Protein AF-A0A2V9UL87-F1 (afdb_monomer_lite)

pLDDT: mean 71.89, std 17.04, range [32.5, 95.94]

Structure (mmCIF, N/CA/C/O backbone):
data_AF-A0A2V9UL87-F1
#
_entry.id   AF-A0A2V9UL87-F1
#
loop_
_atom_site.group_PDB
_atom_site.id
_atom_site.type_symbol
_atom_site.label_atom_id
_atom_site.label_alt_id
_atom_site.label_comp_id
_atom_site.label_asym_id
_atom_site.label_entity_id
_atom_site.label_seq_id
_atom_site.pdbx_PDB_ins_code
_atom_site.Cartn_x
_atom_site.Cartn_y
_atom_site.Cartn_z
_atom_site.occupancy
_atom_site.B_iso_or_equiv
_atom_site.auth_seq_id
_atom_site.auth_comp_id
_atom_site.auth_asym_id
_atom_site.auth_atom_id
_atom_site.pdbx_PDB_model_num
ATOM 1 N N . MET A 1 1 ? 95.156 -33.388 -54.863 1.00 36.06 1 MET A N 1
ATOM 2 C CA . MET A 1 1 ? 93.889 -33.911 -54.312 1.00 36.06 1 MET A CA 1
ATOM 3 C C . MET A 1 1 ? 92.874 -32.777 -54.399 1.00 36.06 1 MET A C 1
ATOM 5 O O . MET A 1 1 ? 92.903 -31.880 -53.572 1.00 36.06 1 MET A O 1
ATOM 9 N N . VAL A 1 2 ? 92.102 -32.727 -55.489 1.00 42.91 2 VAL A N 1
ATOM 10 C CA . VAL A 1 2 ? 91.079 -31.694 -55.727 1.00 42.91 2 VAL A CA 1
ATOM 11 C C . VAL A 1 2 ? 89.821 -32.141 -54.988 1.00 42.91 2 VAL A C 1
ATOM 13 O O . VAL A 1 2 ? 89.156 -33.080 -55.421 1.00 42.91 2 VAL A O 1
ATOM 16 N N . LEU A 1 3 ? 89.540 -31.543 -53.831 1.00 36.38 3 LEU A N 1
ATOM 17 C CA . LEU A 1 3 ? 88.320 -31.815 -53.074 1.00 36.38 3 LEU A CA 1
ATOM 18 C C . LEU A 1 3 ? 87.273 -30.740 -53.385 1.00 36.38 3 LEU A C 1
ATOM 20 O O . LEU A 1 3 ? 87.348 -29.628 -52.880 1.00 36.38 3 LEU A O 1
ATOM 24 N N . ARG A 1 4 ? 86.339 -31.141 -54.259 1.00 43.28 4 ARG A N 1
ATOM 25 C CA . ARG A 1 4 ? 84.918 -30.764 -54.379 1.00 43.28 4 ARG A CA 1
ATOM 26 C C . ARG A 1 4 ? 84.475 -29.444 -53.725 1.00 43.28 4 ARG A C 1
ATOM 28 O O . ARG A 1 4 ? 84.283 -29.383 -52.512 1.00 43.28 4 ARG A O 1
ATOM 35 N N . GLU A 1 5 ? 84.127 -28.480 -54.578 1.00 49.81 5 GLU A N 1
ATOM 36 C CA . GLU A 1 5 ? 83.182 -27.395 -54.297 1.00 49.81 5 GLU A CA 1
ATOM 37 C C . GLU A 1 5 ? 81.923 -27.939 -53.593 1.00 49.81 5 GLU A C 1
ATOM 39 O O . GLU A 1 5 ? 81.177 -28.758 -54.142 1.00 49.81 5 GLU A O 1
ATOM 44 N N . GLY A 1 6 ? 81.669 -27.480 -52.368 1.00 48.12 6 GLY A N 1
ATOM 45 C CA . GLY A 1 6 ? 80.377 -27.652 -51.720 1.00 48.12 6 GLY A CA 1
ATOM 46 C C . GLY A 1 6 ? 79.328 -26.837 -52.471 1.00 48.12 6 GLY A C 1
ATOM 47 O O . GLY A 1 6 ? 79.337 -25.609 -52.408 1.00 48.12 6 GLY A O 1
ATOM 48 N N . SER A 1 7 ? 78.433 -27.527 -53.179 1.00 54.53 7 SER A N 1
ATOM 49 C CA . SER A 1 7 ? 77.232 -26.950 -53.782 1.00 54.53 7 SER A CA 1
ATOM 50 C C . SER A 1 7 ? 76.413 -26.247 -52.690 1.00 54.53 7 SER A C 1
ATOM 52 O O . SER A 1 7 ? 75.808 -26.893 -51.833 1.00 54.53 7 SER A O 1
ATOM 54 N N . ARG A 1 8 ? 76.448 -24.909 -52.655 1.00 59.09 8 ARG A N 1
ATOM 55 C CA . ARG A 1 8 ? 75.522 -24.130 -51.827 1.00 59.09 8 ARG A CA 1
ATOM 56 C C . ARG A 1 8 ? 74.192 -24.106 -52.559 1.00 59.09 8 ARG A C 1
ATOM 58 O O . ARG A 1 8 ? 74.025 -23.352 -53.510 1.00 59.09 8 ARG A O 1
ATOM 65 N N . ASN A 1 9 ? 73.259 -24.924 -52.096 1.00 61.25 9 ASN A N 1
ATOM 66 C CA . ASN A 1 9 ? 71.875 -24.892 -52.542 1.00 61.25 9 ASN A CA 1
ATOM 67 C C . ASN A 1 9 ? 71.287 -23.497 -52.269 1.00 61.25 9 ASN A C 1
ATOM 69 O O . ASN A 1 9 ? 70.959 -23.170 -51.128 1.00 61.25 9 ASN A O 1
ATOM 73 N N . MET A 1 10 ? 71.175 -22.670 -53.308 1.00 70.12 10 MET A N 1
ATOM 74 C CA . MET A 1 10 ? 70.463 -21.396 -53.248 1.00 70.12 10 MET A CA 1
ATOM 75 C C . MET A 1 10 ? 68.993 -21.625 -53.606 1.00 70.12 10 MET A C 1
ATOM 77 O O . MET A 1 10 ? 68.670 -22.449 -54.460 1.00 70.12 10 MET A O 1
ATOM 81 N N . PHE A 1 11 ? 68.087 -20.919 -52.931 1.00 76.19 11 PHE A N 1
ATOM 82 C CA . PHE A 1 11 ? 66.642 -21.058 -53.127 1.00 76.19 11 PHE A CA 1
ATOM 83 C C . PHE A 1 11 ? 66.043 -19.748 -53.634 1.00 76.19 11 PHE A C 1
ATOM 85 O O . PHE A 1 11 ? 66.435 -18.662 -53.205 1.00 76.19 11 PHE A O 1
ATOM 92 N N . CYS A 1 12 ? 65.072 -19.848 -54.541 1.00 76.81 12 CYS A N 1
ATOM 93 C CA . CYS A 1 12 ? 64.356 -18.698 -55.078 1.00 76.81 12 CYS A CA 1
ATOM 94 C C . CYS A 1 12 ? 63.506 -18.030 -53.987 1.00 76.81 12 CYS A C 1
ATOM 96 O O . CYS A 1 12 ? 62.574 -18.648 -53.478 1.00 76.81 12 CYS A O 1
ATOM 98 N N . GLY A 1 13 ? 63.738 -16.749 -53.686 1.00 76.31 13 GLY A N 1
ATOM 99 C CA . GLY A 1 13 ? 62.924 -16.001 -52.713 1.00 76.31 13 GLY A CA 1
ATOM 100 C C . GLY A 1 13 ? 61.464 -15.775 -53.136 1.00 76.31 13 GLY A C 1
ATOM 101 O O . GLY A 1 13 ? 60.637 -15.425 -52.300 1.00 76.31 13 GLY A O 1
ATOM 102 N N . GLY A 1 14 ? 61.140 -15.982 -54.418 1.00 76.00 14 GLY A N 1
ATOM 103 C CA . GLY A 1 14 ? 59.783 -15.833 -54.947 1.00 76.00 14 GLY A CA 1
ATOM 104 C C . GLY A 1 14 ? 58.915 -17.088 -54.815 1.00 76.00 14 GLY A C 1
ATOM 105 O O . GLY A 1 14 ? 57.760 -16.983 -54.417 1.00 76.00 14 GLY A O 1
ATOM 106 N N . CYS A 1 15 ? 59.447 -18.272 -55.152 1.00 81.25 15 CYS A N 1
ATOM 107 C CA . CYS A 1 15 ? 58.676 -19.529 -55.179 1.00 81.25 15 CYS A CA 1
ATOM 108 C C . CYS A 1 15 ? 59.261 -20.668 -54.326 1.00 81.25 15 CYS A C 1
ATOM 110 O O . CYS A 1 15 ? 58.629 -21.711 -54.193 1.00 81.25 15 CYS A O 1
ATOM 112 N N . GLY A 1 16 ? 60.455 -20.491 -53.754 1.00 78.12 16 GLY A N 1
ATOM 113 C CA . GLY A 1 16 ? 61.102 -21.466 -52.872 1.00 78.12 16 GLY A CA 1
ATOM 114 C C . GLY A 1 16 ? 61.837 -22.614 -53.570 1.00 78.12 16 GLY A C 1
ATOM 115 O O . GLY A 1 16 ? 62.437 -23.433 -52.879 1.00 78.12 16 GLY A O 1
ATOM 116 N N . ASN A 1 17 ? 61.833 -22.691 -54.907 1.00 84.75 17 ASN A N 1
ATOM 117 C CA . ASN A 1 17 ? 62.521 -23.775 -55.612 1.00 84.75 17 ASN A CA 1
ATOM 118 C C . ASN A 1 17 ? 64.054 -23.621 -55.577 1.00 84.75 17 ASN A C 1
ATOM 120 O O . ASN A 1 17 ? 64.568 -22.503 -55.475 1.00 84.75 17 ASN A O 1
ATOM 124 N N . ASN A 1 18 ? 64.785 -24.735 -55.666 1.00 83.19 18 ASN A N 1
ATOM 125 C CA . ASN A 1 18 ? 66.249 -24.725 -55.698 1.00 83.19 18 ASN A CA 1
ATOM 126 C C . ASN A 1 18 ? 66.764 -24.221 -57.057 1.00 83.19 18 ASN A C 1
ATOM 128 O O . ASN A 1 18 ? 66.239 -24.622 -58.094 1.00 83.19 18 ASN A O 1
ATOM 132 N N . ILE A 1 19 ? 67.760 -23.332 -57.042 1.00 78.88 19 ILE A N 1
ATOM 133 C CA . ILE A 1 19 ? 68.357 -22.745 -58.247 1.00 78.88 19 ILE A CA 1
ATOM 134 C C . ILE A 1 19 ? 69.819 -23.192 -58.345 1.00 78.88 19 ILE A C 1
ATOM 136 O O . ILE A 1 19 ? 70.550 -23.162 -57.350 1.00 78.88 19 ILE A O 1
ATOM 140 N N . ALA A 1 20 ? 70.242 -23.580 -59.551 1.00 73.06 20 ALA A N 1
ATOM 141 C CA . ALA A 1 20 ? 71.638 -23.870 -59.850 1.00 73.06 20 ALA A CA 1
ATOM 142 C C . ALA A 1 20 ? 72.489 -22.585 -59.834 1.00 73.06 20 ALA A C 1
ATOM 144 O O . ALA A 1 20 ? 72.021 -21.499 -60.169 1.00 73.06 20 ALA A O 1
ATOM 145 N N . THR A 1 21 ? 73.756 -22.706 -59.441 1.00 62.66 21 THR A N 1
ATOM 146 C CA . THR A 1 21 ? 74.627 -21.582 -59.052 1.00 62.66 21 THR A CA 1
ATOM 147 C C . THR A 1 21 ? 74.920 -20.550 -60.156 1.00 62.66 21 THR A C 1
ATOM 149 O O . THR A 1 21 ? 75.374 -19.460 -59.824 1.00 62.66 21 THR A O 1
ATOM 152 N N . ASP A 1 22 ? 74.608 -20.846 -61.424 1.00 67.69 22 ASP A N 1
ATOM 153 C CA . ASP A 1 22 ? 74.908 -19.992 -62.589 1.00 67.69 22 ASP A CA 1
ATOM 154 C C . ASP A 1 22 ? 73.659 -19.521 -63.366 1.00 67.69 22 ASP A C 1
ATOM 156 O O . ASP A 1 22 ? 73.767 -18.917 -64.438 1.00 67.69 22 ASP A O 1
ATOM 160 N N . GLU A 1 23 ? 72.452 -19.764 -62.846 1.00 67.00 23 GLU A N 1
ATOM 161 C CA . GLU A 1 23 ? 71.210 -19.340 -63.500 1.00 67.00 23 GLU A CA 1
ATOM 162 C C . GLU A 1 23 ? 70.797 -17.937 -63.042 1.00 67.00 23 GLU A C 1
ATOM 164 O O . GLU A 1 23 ? 70.518 -17.699 -61.869 1.00 67.00 23 GLU A O 1
ATOM 169 N N . ARG A 1 24 ? 70.722 -16.983 -63.982 1.00 72.88 24 ARG A N 1
ATOM 170 C CA . ARG A 1 24 ? 70.282 -15.605 -63.685 1.00 72.88 24 ARG A CA 1
ATOM 171 C C . ARG A 1 24 ? 68.773 -15.473 -63.466 1.00 72.88 24 ARG A C 1
ATOM 173 O O . ARG A 1 24 ? 68.339 -14.463 -62.918 1.00 72.88 24 ARG A O 1
ATOM 180 N N . PHE A 1 25 ? 67.989 -16.472 -63.874 1.00 79.06 25 PHE A N 1
ATOM 181 C CA . PHE A 1 25 ? 66.529 -16.479 -63.780 1.00 79.06 25 PHE A CA 1
ATOM 182 C C . PHE A 1 25 ? 66.029 -17.844 -63.300 1.00 79.06 25 PHE A C 1
ATOM 184 O O . PHE A 1 25 ? 66.536 -18.873 -63.737 1.00 79.06 25 PHE A O 1
ATOM 191 N N . CYS A 1 26 ? 65.018 -17.868 -62.430 1.00 82.44 26 CYS A N 1
ATOM 192 C CA . CYS A 1 26 ? 64.440 -19.122 -61.942 1.00 82.44 26 CYS A CA 1
ATOM 193 C C . CYS A 1 26 ? 63.588 -19.804 -63.027 1.00 82.44 26 CYS A C 1
ATOM 195 O O . CYS A 1 26 ? 62.603 -19.231 -63.490 1.00 82.44 26 CYS A O 1
ATOM 197 N N . SER A 1 27 ? 63.900 -21.053 -63.371 1.00 80.94 27 SER A N 1
ATOM 198 C CA . SER A 1 27 ? 63.211 -21.829 -64.417 1.00 80.94 27 SER A CA 1
ATOM 199 C C . SER A 1 27 ? 61.735 -22.152 -64.134 1.00 80.94 27 SER A C 1
ATOM 201 O O . SER A 1 27 ? 60.987 -22.434 -65.065 1.00 80.94 27 SER A O 1
ATOM 203 N N . VAL A 1 28 ? 61.290 -22.082 -62.873 1.00 81.75 28 VAL A N 1
ATOM 204 C CA . VAL A 1 28 ? 59.899 -22.391 -62.484 1.00 81.75 28 VAL A CA 1
ATOM 205 C C . VAL A 1 28 ? 59.002 -21.152 -62.456 1.00 81.75 28 VAL A C 1
ATOM 207 O O . VAL A 1 28 ? 57.835 -21.241 -62.825 1.00 81.75 28 VAL A O 1
ATOM 210 N N . CYS A 1 29 ? 59.515 -19.995 -62.023 1.00 81.38 29 CYS A N 1
ATOM 211 C CA . CYS A 1 29 ? 58.701 -18.783 -61.843 1.00 81.38 29 CYS A CA 1
ATOM 212 C C . CYS A 1 29 ? 59.178 -17.548 -62.629 1.00 81.38 29 CYS A C 1
ATOM 214 O O . CYS A 1 29 ? 58.473 -16.541 -62.641 1.00 81.38 29 CYS A O 1
ATOM 216 N N . GLY A 1 30 ? 60.353 -17.597 -63.266 1.00 76.31 30 GLY A N 1
ATOM 217 C CA . GLY A 1 30 ? 60.869 -16.556 -64.166 1.00 76.31 30 GLY A CA 1
ATOM 218 C C . GLY A 1 30 ? 61.506 -15.320 -63.510 1.00 76.31 30 GLY A C 1
ATOM 219 O O . GLY A 1 30 ? 61.798 -14.359 -64.212 1.00 76.31 30 GLY A O 1
ATOM 220 N N . GLN A 1 31 ? 61.718 -15.300 -62.190 1.00 80.56 31 GLN A N 1
ATOM 221 C CA . GLN A 1 31 ? 62.296 -14.148 -61.468 1.00 80.56 31 GLN A CA 1
ATOM 222 C C . GLN A 1 31 ? 63.831 -14.079 -61.583 1.00 80.56 31 GLN A C 1
ATOM 224 O O . GLN A 1 31 ? 64.488 -15.121 -61.524 1.00 80.56 31 GLN A O 1
ATOM 229 N N . GLU A 1 32 ? 64.394 -12.866 -61.692 1.00 74.19 32 GLU A N 1
ATOM 230 C CA . GLU A 1 32 ? 65.846 -12.636 -61.746 1.00 74.19 32 GLU A CA 1
ATOM 231 C C . GLU A 1 32 ? 66.498 -12.681 -60.355 1.00 74.19 32 GLU A C 1
ATOM 233 O O . GLU A 1 32 ? 66.023 -12.068 -59.398 1.00 74.19 32 GLU A O 1
ATOM 238 N N . VAL A 1 33 ? 67.603 -13.413 -60.228 1.00 66.81 33 VAL A N 1
ATOM 239 C CA . VAL A 1 33 ? 68.375 -13.538 -58.981 1.00 66.81 33 VAL A CA 1
ATOM 240 C C . VAL A 1 33 ? 69.582 -12.601 -59.049 1.00 66.81 33 VAL A C 1
ATOM 242 O O . VAL A 1 33 ? 70.674 -12.984 -59.457 1.00 66.81 33 VAL A O 1
ATOM 245 N N . SER A 1 34 ? 69.371 -11.328 -58.695 1.00 61.91 34 SER A N 1
ATOM 246 C CA . SER A 1 34 ? 70.411 -10.289 -58.746 1.00 61.91 34 SER A CA 1
ATOM 247 C C . SER A 1 34 ? 71.262 -10.245 -57.472 1.00 61.91 34 SER A C 1
ATOM 249 O O . SER A 1 34 ? 70.792 -9.846 -56.407 1.00 61.91 34 SER A O 1
ATOM 251 N N . ALA A 1 35 ? 72.547 -10.585 -57.601 1.00 51.06 35 ALA A N 1
ATOM 252 C CA . ALA A 1 35 ? 73.596 -10.183 -56.668 1.00 51.06 35 ALA A CA 1
ATOM 253 C C . ALA A 1 35 ? 74.308 -8.941 -57.236 1.00 51.06 35 ALA A C 1
ATOM 255 O O . ALA A 1 35 ? 75.099 -9.050 -58.171 1.00 51.06 35 ALA A O 1
ATOM 256 N N . THR A 1 36 ? 74.017 -7.754 -56.698 1.00 38.34 36 THR A N 1
ATOM 257 C CA . THR A 1 36 ? 74.638 -6.495 -57.150 1.00 38.34 36 THR A CA 1
ATOM 258 C C . THR A 1 36 ? 75.843 -6.136 -56.268 1.00 38.34 36 THR A C 1
ATOM 260 O O . THR A 1 36 ? 75.668 -6.005 -55.054 1.00 38.34 36 THR A O 1
ATOM 263 N N . PRO A 1 37 ? 77.058 -5.944 -56.824 1.00 45.22 37 PRO A N 1
ATOM 264 C CA . PRO A 1 37 ? 78.229 -5.508 -56.066 1.00 45.22 37 PRO A CA 1
ATOM 265 C C . PRO A 1 37 ? 78.260 -3.979 -55.893 1.00 45.22 37 PRO A C 1
ATOM 267 O O . PRO A 1 37 ? 77.983 -3.223 -56.823 1.00 45.22 37 PRO A O 1
ATOM 270 N N . ALA A 1 38 ? 78.626 -3.519 -54.694 1.00 37.47 38 ALA A N 1
ATOM 271 C CA . ALA A 1 38 ? 78.825 -2.107 -54.372 1.00 37.47 38 ALA A CA 1
ATOM 272 C C . ALA A 1 38 ? 80.181 -1.593 -54.893 1.00 37.47 38 ALA A C 1
ATOM 274 O O . ALA A 1 38 ? 81.192 -2.281 -54.780 1.00 37.47 38 ALA A O 1
ATOM 275 N N . SER A 1 39 ? 80.217 -0.365 -55.417 1.00 33.62 39 SER A N 1
ATOM 276 C CA . SER A 1 39 ? 81.449 0.375 -55.743 1.00 33.62 39 SER A CA 1
ATOM 277 C C . SER A 1 39 ? 81.404 1.784 -55.121 1.00 33.62 39 SER A C 1
ATOM 279 O O . SER A 1 39 ? 80.317 2.364 -55.081 1.00 33.62 39 SER A O 1
ATOM 281 N N . PRO A 1 40 ? 82.533 2.346 -54.631 1.00 55.81 40 PRO A N 1
ATOM 282 C CA . PRO A 1 40 ? 82.563 3.621 -53.908 1.00 55.81 40 PRO A CA 1
ATOM 283 C C . PRO A 1 40 ? 83.106 4.786 -54.760 1.00 55.81 40 PRO A C 1
ATOM 285 O O . PRO A 1 40 ? 83.993 4.595 -55.593 1.00 55.81 40 PRO A O 1
ATOM 288 N N . THR A 1 41 ? 82.656 6.022 -54.514 1.00 40.38 41 THR A N 1
ATOM 289 C CA . THR A 1 41 ? 83.373 7.253 -54.931 1.00 40.38 41 THR A CA 1
ATOM 290 C C . THR A 1 41 ? 83.002 8.440 -54.007 1.00 40.38 41 THR A C 1
ATOM 292 O O . THR A 1 41 ? 81.882 8.444 -53.492 1.00 40.38 41 THR A O 1
ATOM 295 N N . PRO A 1 42 ? 83.920 9.398 -53.719 1.00 54.44 42 PRO A N 1
ATOM 296 C CA . PRO A 1 42 ? 83.898 10.233 -52.513 1.00 54.44 42 PRO A CA 1
ATOM 297 C C . PRO A 1 42 ? 83.437 11.700 -52.710 1.00 54.44 42 PRO A C 1
ATOM 299 O O . PRO A 1 42 ? 83.156 12.155 -53.812 1.00 54.44 42 PRO A O 1
ATOM 302 N N . SER A 1 43 ? 83.363 12.395 -51.567 1.00 48.69 43 SER A N 1
ATOM 303 C CA . SER A 1 43 ? 82.812 13.721 -51.215 1.00 48.69 43 SER A CA 1
ATOM 304 C C . SER A 1 43 ? 83.222 14.952 -52.044 1.00 48.69 43 SER A C 1
ATOM 306 O O . SER A 1 43 ? 84.345 14.994 -52.531 1.00 48.69 43 SER A O 1
ATOM 308 N N . LEU A 1 44 ? 82.430 16.041 -51.990 1.00 43.28 44 LEU A N 1
ATOM 309 C CA . LEU A 1 44 ? 82.606 17.214 -51.086 1.00 43.28 44 LEU A CA 1
ATOM 310 C C . LEU A 1 44 ? 81.867 18.454 -51.658 1.00 43.28 44 LEU A C 1
ATOM 312 O O . LEU A 1 44 ? 82.093 18.806 -52.811 1.00 43.28 44 LEU A O 1
ATOM 316 N N . GLY A 1 45 ? 81.041 19.160 -50.867 1.00 39.06 45 GLY A N 1
ATOM 317 C CA . GLY A 1 45 ? 80.562 20.503 -51.249 1.00 39.06 45 GLY A CA 1
ATOM 318 C C . GLY A 1 45 ? 79.256 20.992 -50.601 1.00 39.06 45 GLY A C 1
ATOM 319 O O . GLY A 1 45 ? 78.182 20.658 -51.079 1.00 39.06 45 GLY A O 1
ATOM 320 N N . SER A 1 46 ? 79.406 21.847 -49.580 1.00 42.75 46 SER A N 1
ATOM 321 C CA . SER A 1 46 ? 78.536 22.974 -49.156 1.00 42.75 46 SER A CA 1
ATOM 322 C C . SER A 1 46 ? 77.067 22.741 -48.726 1.00 42.75 46 SER A C 1
ATOM 324 O O . SER A 1 46 ? 76.309 22.052 -49.404 1.00 42.75 46 SER A O 1
ATOM 326 N N . PRO A 1 47 ? 76.594 23.405 -47.644 1.00 48.31 47 PRO A N 1
ATOM 327 C CA . PRO A 1 47 ? 75.238 23.245 -47.134 1.00 48.31 47 PRO A CA 1
ATOM 328 C C . PRO A 1 47 ? 74.259 24.069 -47.977 1.00 48.31 47 PRO A C 1
ATOM 330 O O . PRO A 1 47 ? 74.156 25.283 -47.828 1.00 48.31 47 PRO A O 1
ATOM 333 N N . SER A 1 48 ? 73.511 23.413 -48.860 1.00 49.91 48 SER A N 1
ATOM 334 C CA . SER A 1 48 ? 72.236 23.977 -49.311 1.00 49.91 48 SER A CA 1
ATOM 335 C C . SER A 1 48 ? 71.184 23.689 -48.238 1.00 49.91 48 SER A C 1
ATOM 337 O O . SER A 1 48 ? 71.203 22.591 -47.675 1.00 49.91 48 SER A O 1
ATOM 339 N N . PRO A 1 49 ? 70.276 24.628 -47.920 1.00 47.22 49 PRO A N 1
ATOM 340 C CA . PRO A 1 49 ? 69.191 24.355 -46.993 1.00 47.22 49 PRO A CA 1
ATOM 341 C C . PRO A 1 49 ? 68.350 23.240 -47.608 1.00 47.22 49 PRO A C 1
ATOM 343 O O . PRO A 1 49 ? 67.653 23.445 -48.601 1.00 47.22 49 PRO A O 1
ATOM 346 N N . VAL A 1 50 ? 68.458 22.031 -47.055 1.00 45.97 50 VAL A N 1
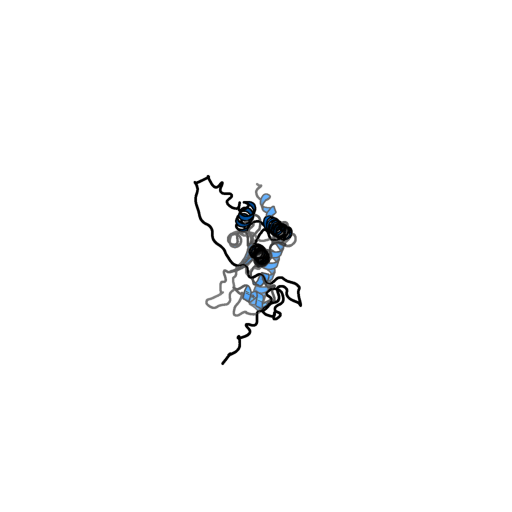ATOM 347 C CA . VAL A 1 50 ? 67.524 20.959 -47.375 1.00 45.97 50 VAL A CA 1
ATOM 348 C C . VAL A 1 50 ? 66.180 21.474 -46.900 1.00 45.97 50 VAL A C 1
ATOM 350 O O . VAL A 1 50 ? 65.922 21.558 -45.701 1.00 45.97 50 VAL A O 1
ATOM 353 N N . ILE A 1 51 ? 65.354 21.886 -47.858 1.00 48.84 51 ILE A N 1
ATOM 354 C CA . ILE A 1 51 ? 63.928 22.089 -47.661 1.00 48.84 51 ILE A CA 1
ATOM 355 C C . ILE A 1 51 ? 63.435 20.755 -47.117 1.00 48.84 51 ILE A C 1
ATOM 357 O O . ILE A 1 51 ? 63.327 19.768 -47.846 1.00 48.84 51 ILE A O 1
ATOM 361 N N . GLY A 1 52 ? 63.265 20.702 -45.798 1.00 49.16 52 GLY A N 1
ATOM 362 C CA . GLY A 1 52 ? 62.773 19.537 -45.102 1.00 49.16 52 GLY A CA 1
ATOM 363 C C . GLY A 1 52 ? 61.352 19.295 -45.563 1.00 49.16 52 GLY A C 1
ATOM 364 O O . GLY A 1 52 ? 60.416 19.847 -44.995 1.00 49.16 52 GLY A O 1
ATOM 365 N N . ILE A 1 53 ? 61.179 18.446 -46.573 1.00 48.50 53 ILE A N 1
ATOM 366 C CA . ILE A 1 53 ? 59.914 17.756 -46.777 1.00 48.50 53 ILE A CA 1
ATOM 367 C C . ILE A 1 53 ? 59.897 16.660 -45.713 1.00 48.50 53 ILE A C 1
ATOM 369 O O . ILE A 1 53 ? 60.157 15.487 -45.982 1.00 48.50 53 ILE A O 1
ATOM 373 N N . PHE A 1 54 ? 59.668 17.068 -44.461 1.00 49.62 54 PHE A N 1
ATOM 374 C CA . PHE A 1 54 ? 59.182 16.141 -43.456 1.00 49.62 54 PHE A CA 1
ATOM 375 C C . PHE A 1 54 ? 57.954 15.473 -44.080 1.00 49.62 54 PHE A C 1
ATOM 377 O O . PHE A 1 54 ? 57.100 16.192 -44.604 1.00 49.62 54 PHE A O 1
ATOM 384 N N . PRO A 1 55 ? 57.877 14.132 -44.123 1.00 49.78 55 PRO A N 1
ATOM 385 C CA . PRO A 1 55 ? 56.685 13.469 -44.619 1.00 49.78 55 PRO A CA 1
ATOM 386 C C . PRO A 1 55 ? 55.506 14.018 -43.823 1.00 49.78 55 PRO A C 1
ATOM 388 O O . PRO A 1 55 ? 55.426 13.808 -42.614 1.00 49.78 55 PRO A O 1
ATOM 391 N N . GLU A 1 56 ? 54.642 14.784 -44.493 1.00 48.47 56 GLU A N 1
ATOM 392 C CA . GLU A 1 56 ? 53.453 15.345 -43.871 1.00 48.47 56 GLU A CA 1
ATOM 393 C C . GLU A 1 56 ? 52.592 14.173 -43.411 1.00 48.47 56 GLU A C 1
ATOM 395 O O . GLU A 1 56 ? 51.931 13.494 -44.204 1.00 48.47 56 GLU A O 1
ATOM 400 N N . THR A 1 57 ? 52.615 13.906 -42.108 1.00 47.88 57 THR A N 1
ATOM 401 C CA . THR A 1 57 ? 51.605 13.080 -41.473 1.00 47.88 57 THR A CA 1
ATOM 402 C C . THR A 1 57 ? 50.307 13.846 -41.635 1.00 47.88 57 THR A C 1
ATOM 404 O O . THR A 1 57 ? 50.067 14.868 -40.996 1.00 47.88 57 THR A O 1
ATOM 407 N N . SER A 1 58 ? 49.493 13.406 -42.595 1.00 53.41 58 SER A N 1
ATOM 408 C CA . SER A 1 58 ? 48.250 14.086 -42.918 1.00 53.41 58 SER A CA 1
ATOM 409 C C . SER A 1 58 ? 47.448 14.240 -41.630 1.00 53.41 58 SER A C 1
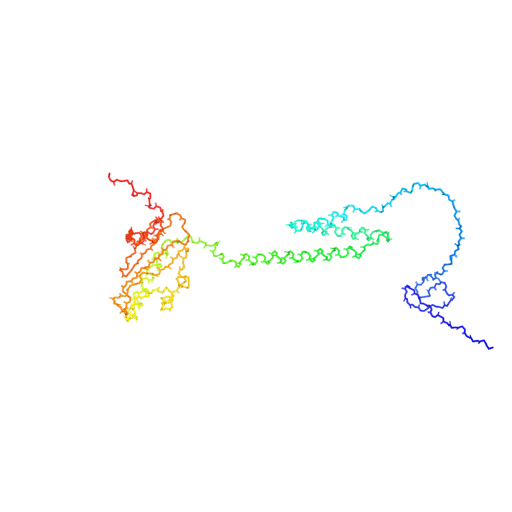ATOM 411 O O . SER A 1 58 ? 47.082 13.241 -41.009 1.00 53.41 58 SER A O 1
ATOM 413 N N . GLY A 1 59 ? 47.154 15.483 -41.236 1.00 57.16 59 GLY A N 1
ATOM 414 C CA . GLY A 1 59 ? 46.414 15.805 -40.007 1.00 57.16 59 GLY A CA 1
ATOM 415 C C . GLY A 1 59 ? 45.058 15.095 -39.892 1.00 57.16 59 GLY A C 1
ATOM 416 O O . GLY A 1 59 ? 44.485 15.010 -38.815 1.00 57.16 59 GLY A O 1
ATOM 417 N N . LYS A 1 60 ? 44.581 14.493 -40.987 1.00 52.84 60 LYS A N 1
ATOM 418 C CA . LYS A 1 60 ? 43.417 13.604 -41.059 1.00 52.84 60 LYS A CA 1
ATOM 419 C C . LYS A 1 60 ? 43.603 12.288 -40.280 1.00 52.84 60 LYS A C 1
ATOM 421 O O . LYS A 1 60 ? 42.645 11.804 -39.687 1.00 52.84 60 LYS A O 1
ATOM 426 N N . ALA A 1 61 ? 44.817 11.731 -40.222 1.00 52.50 61 ALA A N 1
ATOM 427 C CA . ALA A 1 61 ? 45.116 10.518 -39.451 1.00 52.50 61 ALA A CA 1
ATOM 428 C C . ALA A 1 61 ? 45.105 10.790 -37.937 1.00 52.50 61 ALA A C 1
ATOM 430 O O . ALA A 1 61 ? 44.545 10.017 -37.164 1.00 52.50 61 ALA A O 1
ATOM 431 N N . ILE A 1 62 ? 45.648 11.939 -37.524 1.00 61.06 62 ILE A N 1
ATOM 432 C CA . ILE A 1 62 ? 45.611 12.410 -36.132 1.00 61.06 62 ILE A CA 1
ATOM 433 C C . ILE A 1 62 ? 44.185 12.837 -35.749 1.00 61.06 62 ILE A C 1
ATOM 435 O O . ILE A 1 62 ? 43.720 12.506 -34.662 1.00 61.06 62 ILE A O 1
ATOM 439 N N . GLY A 1 63 ? 43.444 13.465 -36.670 1.00 59.56 63 GLY A N 1
ATOM 440 C CA . GLY A 1 63 ? 42.025 13.787 -36.493 1.00 59.56 63 GLY A CA 1
ATOM 441 C C . GLY A 1 63 ? 41.155 12.549 -36.250 1.00 59.56 63 GLY A C 1
ATOM 442 O O . GLY A 1 63 ? 40.295 12.572 -35.372 1.00 59.56 63 GLY A O 1
ATOM 443 N N . SER A 1 64 ? 41.430 11.437 -36.942 1.00 57.00 64 SER A N 1
ATOM 444 C CA . SER A 1 64 ? 40.740 10.160 -36.704 1.00 57.00 64 SER A CA 1
ATOM 445 C C . SER A 1 64 ? 41.112 9.513 -35.364 1.00 57.00 64 SER A C 1
ATOM 447 O O . SER A 1 64 ? 40.290 8.796 -34.798 1.00 57.00 64 SER A O 1
ATOM 449 N N . LEU A 1 65 ? 42.320 9.758 -34.845 1.00 60.22 65 LEU A N 1
ATOM 450 C CA . LEU A 1 65 ? 42.762 9.232 -33.550 1.00 60.22 65 LEU A CA 1
ATOM 451 C C . LEU A 1 65 ? 42.128 10.011 -32.386 1.00 60.22 65 LEU A C 1
ATOM 453 O O . LEU A 1 65 ? 41.601 9.417 -31.448 1.00 60.22 65 LEU A O 1
ATOM 457 N N . ILE A 1 66 ? 42.119 11.345 -32.482 1.00 63.19 66 ILE A N 1
ATOM 458 C CA . ILE A 1 66 ? 41.547 12.245 -31.467 1.00 63.19 66 ILE A CA 1
ATOM 459 C C . ILE A 1 66 ? 40.022 12.097 -31.413 1.00 63.19 66 ILE A C 1
ATOM 461 O O . ILE A 1 66 ? 39.433 12.057 -30.334 1.00 63.19 66 ILE A O 1
ATOM 465 N N . SER A 1 67 ? 39.381 11.928 -32.569 1.00 56.16 67 SER A N 1
ATOM 466 C CA . SER A 1 67 ? 37.945 11.674 -32.641 1.00 56.16 67 SER A CA 1
ATOM 467 C C . SER A 1 67 ? 37.532 10.309 -32.074 1.00 56.16 67 SER A C 1
ATOM 469 O O . SER A 1 67 ? 36.392 10.173 -31.635 1.00 56.16 67 SER A O 1
ATOM 471 N N . GLY A 1 68 ? 38.422 9.311 -32.068 1.00 53.81 68 GLY A N 1
ATOM 472 C CA . GLY A 1 68 ? 38.153 8.001 -31.465 1.00 53.81 68 GLY A CA 1
ATOM 473 C C . GLY A 1 68 ? 38.172 8.015 -29.932 1.00 53.81 68 GLY A C 1
ATOM 474 O O . GLY A 1 68 ? 37.516 7.189 -29.306 1.00 53.81 68 GLY A O 1
ATOM 475 N N . ILE A 1 69 ? 38.877 8.977 -29.326 1.00 63.41 69 ILE A N 1
ATOM 476 C CA . ILE A 1 69 ? 39.006 9.125 -27.866 1.00 63.41 69 ILE A CA 1
ATOM 477 C C . ILE A 1 69 ? 37.771 9.806 -27.233 1.00 63.41 69 ILE A C 1
ATOM 479 O O . ILE A 1 69 ? 37.469 9.561 -26.068 1.00 63.41 69 ILE A O 1
ATOM 483 N N . PHE A 1 70 ? 36.985 10.582 -27.994 1.00 56.19 70 PHE A N 1
ATOM 484 C CA . PHE A 1 70 ? 35.738 11.234 -27.538 1.00 56.19 70 PHE A CA 1
ATOM 485 C C . PHE A 1 70 ? 34.497 10.326 -27.677 1.00 56.19 70 PHE A C 1
ATOM 487 O O . PHE A 1 70 ? 33.469 10.679 -28.256 1.00 56.19 70 PHE A O 1
ATOM 494 N N . PHE A 1 71 ? 34.608 9.118 -27.133 1.00 59.72 71 PHE A N 1
ATOM 495 C CA . PHE A 1 71 ? 33.730 7.962 -27.335 1.00 59.72 71 PHE A CA 1
ATOM 496 C C . PHE A 1 71 ? 32.360 8.038 -26.619 1.00 59.72 71 PHE A C 1
ATOM 498 O O . PHE A 1 71 ? 31.915 7.071 -26.004 1.00 59.72 71 PHE A O 1
ATOM 505 N N . PHE A 1 72 ? 31.681 9.190 -26.668 1.00 55.91 72 PHE A N 1
ATOM 506 C CA . PHE A 1 72 ? 30.421 9.407 -25.939 1.00 55.91 72 PHE A CA 1
ATOM 507 C C . PHE A 1 72 ? 29.186 9.667 -26.820 1.00 55.91 72 PHE A C 1
ATOM 509 O O . PHE A 1 72 ? 28.073 9.699 -26.306 1.00 55.91 72 PHE A O 1
ATOM 516 N N . PHE A 1 73 ? 29.325 9.797 -28.145 1.00 56.00 73 PHE A N 1
ATOM 517 C CA . PHE A 1 73 ? 28.179 10.038 -29.032 1.00 56.00 73 PHE A CA 1
ATOM 518 C C . PHE A 1 73 ? 28.160 9.091 -30.246 1.00 56.00 73 PHE A C 1
ATOM 520 O O . PHE A 1 73 ? 28.997 9.154 -31.146 1.00 56.00 73 PHE A O 1
ATOM 527 N N . VAL A 1 74 ? 27.123 8.248 -30.283 1.00 59.56 74 VAL A N 1
ATOM 528 C CA . VAL A 1 74 ? 26.776 7.256 -31.320 1.00 59.56 74 VAL A CA 1
ATOM 529 C C . VAL A 1 74 ? 26.913 7.727 -32.788 1.00 59.56 74 VAL A C 1
ATOM 531 O O . VAL A 1 74 ? 27.362 6.912 -33.596 1.00 59.56 74 VAL A O 1
ATOM 534 N N . PRO A 1 75 ? 26.635 8.985 -33.202 1.00 55.78 75 PRO A N 1
ATOM 535 C CA . PRO A 1 75 ? 26.802 9.371 -34.612 1.00 55.78 75 PRO A CA 1
ATOM 536 C C . PRO A 1 75 ? 28.256 9.359 -35.121 1.00 55.78 75 PRO A C 1
ATOM 538 O O . PRO A 1 75 ? 28.471 9.267 -36.329 1.00 55.78 75 PRO A O 1
ATOM 541 N N . PHE A 1 76 ? 29.266 9.407 -34.245 1.00 55.34 76 PHE A N 1
ATOM 542 C CA . PHE A 1 76 ? 30.668 9.513 -34.672 1.00 55.34 76 PHE A CA 1
ATOM 543 C C . PHE A 1 76 ? 31.346 8.165 -34.983 1.00 55.34 76 PHE A C 1
ATOM 545 O O . PHE A 1 76 ? 32.304 8.127 -35.756 1.00 55.34 76 PHE A O 1
ATOM 552 N N . SER A 1 77 ? 30.813 7.041 -34.478 1.00 56.06 77 SER A N 1
ATOM 553 C CA . SER A 1 77 ? 31.296 5.693 -34.851 1.00 56.06 77 SER A CA 1
ATOM 554 C C . SER A 1 77 ? 31.095 5.406 -36.339 1.00 56.06 77 SER A C 1
ATOM 556 O O . SER A 1 77 ? 31.951 4.803 -36.983 1.00 56.06 77 SER A O 1
ATOM 558 N N . ILE A 1 78 ? 29.991 5.894 -36.907 1.00 62.62 78 ILE A N 1
ATOM 559 C CA . ILE A 1 78 ? 29.681 5.729 -38.330 1.00 62.62 78 ILE A CA 1
ATOM 560 C C . ILE A 1 78 ? 30.725 6.469 -39.182 1.00 62.62 78 ILE A C 1
ATOM 562 O O . ILE A 1 78 ? 31.239 5.914 -40.151 1.00 62.62 78 ILE A O 1
ATOM 566 N N . VAL A 1 79 ? 31.118 7.681 -38.775 1.00 58.25 79 VAL A N 1
ATOM 567 C CA . VAL A 1 79 ? 32.143 8.481 -39.469 1.00 58.25 79 VAL A CA 1
ATOM 568 C C . VAL A 1 79 ? 33.521 7.816 -39.391 1.00 58.25 79 VAL A C 1
ATOM 570 O O . VAL A 1 79 ? 34.222 7.762 -40.401 1.00 58.25 79 VAL A O 1
ATOM 573 N N . ALA A 1 80 ? 33.890 7.245 -38.240 1.00 57.12 80 ALA A N 1
ATOM 574 C CA . ALA A 1 80 ? 35.158 6.530 -38.065 1.00 57.12 80 ALA A CA 1
ATOM 575 C C . ALA A 1 80 ? 35.260 5.274 -38.953 1.00 57.12 80 ALA A C 1
ATOM 577 O O . ALA A 1 80 ? 36.307 5.025 -39.553 1.00 57.12 80 ALA A O 1
ATOM 578 N N . ILE A 1 81 ? 34.167 4.519 -39.104 1.00 64.62 81 ILE A N 1
ATOM 579 C CA . ILE A 1 81 ? 34.114 3.348 -39.996 1.00 64.62 81 ILE A CA 1
ATOM 580 C C . ILE A 1 81 ? 34.275 3.782 -41.460 1.00 64.62 81 ILE A C 1
ATOM 582 O O . ILE A 1 81 ? 35.070 3.192 -42.198 1.00 64.62 81 ILE A O 1
ATOM 586 N N . ILE A 1 82 ? 33.586 4.851 -41.874 1.00 67.62 82 ILE A N 1
ATOM 587 C CA . ILE A 1 82 ? 33.691 5.401 -43.235 1.00 67.62 82 ILE A CA 1
ATOM 588 C C . ILE A 1 82 ? 35.129 5.859 -43.525 1.00 67.62 82 ILE A C 1
ATOM 590 O O . ILE A 1 82 ? 35.688 5.527 -44.574 1.00 67.62 82 ILE A O 1
ATOM 594 N N . PHE A 1 83 ? 35.766 6.559 -42.582 1.00 62.12 83 PHE A N 1
ATOM 595 C CA . PHE A 1 83 ? 37.152 7.015 -42.726 1.00 62.12 83 PHE A CA 1
ATOM 596 C C . PHE A 1 83 ? 38.155 5.852 -42.756 1.00 62.12 83 PHE A C 1
ATOM 598 O O . PHE A 1 83 ? 39.111 5.868 -43.539 1.00 62.12 83 PHE A O 1
ATOM 605 N N . GLY A 1 84 ? 37.905 4.803 -41.968 1.00 60.78 84 GLY A N 1
ATOM 606 C CA . GLY A 1 84 ? 38.689 3.570 -41.986 1.00 60.78 84 GLY A CA 1
ATOM 607 C C . GLY A 1 84 ? 38.672 2.899 -43.361 1.00 60.78 84 GLY A C 1
ATOM 608 O O . GLY A 1 84 ? 39.732 2.576 -43.906 1.00 60.78 84 GLY A O 1
ATOM 609 N N . HIS A 1 85 ? 37.494 2.772 -43.978 1.00 67.44 85 HIS A N 1
ATOM 610 C CA . HIS A 1 85 ? 37.368 2.199 -45.321 1.00 67.44 85 HIS A CA 1
ATOM 611 C C . HIS A 1 85 ? 38.016 3.071 -46.411 1.00 67.44 85 HIS A C 1
ATOM 613 O O . HIS A 1 85 ? 38.646 2.527 -47.325 1.00 67.44 85 HIS A O 1
ATOM 619 N N . LEU A 1 86 ? 37.938 4.402 -46.293 1.00 67.19 86 LEU A N 1
ATOM 620 C CA . LEU A 1 86 ? 38.548 5.328 -47.252 1.00 67.19 86 LEU A CA 1
ATOM 621 C C . LEU A 1 86 ? 40.084 5.234 -47.241 1.00 67.19 86 LEU A C 1
ATOM 623 O O . LEU A 1 86 ? 40.692 5.100 -48.305 1.00 67.19 86 LEU A O 1
ATOM 627 N N . SER A 1 87 ? 40.702 5.166 -46.056 1.00 57.31 87 SER A N 1
ATOM 628 C CA . SER A 1 87 ? 42.162 5.013 -45.918 1.00 57.31 87 SER A CA 1
ATOM 629 C C . SER A 1 87 ? 42.692 3.709 -46.537 1.00 57.31 87 SER A C 1
ATOM 631 O O . SER A 1 87 ? 43.761 3.679 -47.152 1.00 57.31 87 SER A O 1
ATOM 633 N N . LEU A 1 88 ? 41.907 2.627 -46.460 1.00 60.50 88 LEU A N 1
ATOM 634 C CA . LEU A 1 88 ? 42.264 1.334 -47.041 1.00 60.50 88 LEU A CA 1
ATOM 635 C C . LEU A 1 88 ? 42.229 1.363 -48.577 1.00 60.50 88 LEU A C 1
ATOM 637 O O . LEU A 1 88 ? 43.026 0.681 -49.229 1.00 60.50 88 LEU A O 1
ATOM 641 N N . SER A 1 89 ? 41.315 2.154 -49.151 1.00 62.28 89 SER A N 1
ATOM 642 C CA . SER A 1 89 ? 41.193 2.344 -50.601 1.00 62.28 89 SER A CA 1
ATOM 643 C C . SER A 1 89 ? 42.379 3.126 -51.175 1.00 62.28 89 SER A C 1
ATOM 645 O O . SER A 1 89 ? 42.908 2.772 -52.230 1.00 62.28 89 SER A O 1
ATOM 647 N N . GLU A 1 90 ? 42.868 4.115 -50.427 1.00 61.25 90 GLU A N 1
ATOM 648 C CA . GLU A 1 90 ? 43.980 4.978 -50.820 1.00 61.25 90 GLU A CA 1
ATOM 649 C C . GLU A 1 90 ? 45.315 4.222 -50.755 1.00 61.25 90 GLU A C 1
ATOM 651 O O . GLU A 1 90 ? 46.095 4.255 -51.709 1.00 61.25 90 GLU A O 1
ATOM 656 N N . ILE A 1 91 ? 45.527 3.407 -49.712 1.00 60.56 91 ILE A N 1
ATOM 657 C CA . ILE A 1 91 ? 46.690 2.504 -49.611 1.00 60.56 91 ILE A CA 1
ATOM 658 C C . ILE A 1 91 ? 46.685 1.466 -50.745 1.00 60.56 91 ILE A C 1
ATOM 660 O O . ILE A 1 91 ? 47.734 1.186 -51.327 1.00 60.56 91 ILE A O 1
ATOM 664 N N . ARG A 1 92 ? 45.514 0.914 -51.101 1.00 58.81 92 ARG A N 1
ATOM 665 C CA . ARG A 1 92 ? 45.385 -0.077 -52.187 1.00 58.81 92 ARG A CA 1
ATOM 666 C C . ARG A 1 92 ? 45.657 0.536 -53.565 1.00 58.81 92 ARG A C 1
ATOM 668 O O . ARG A 1 92 ? 46.258 -0.123 -54.408 1.00 58.81 92 ARG A O 1
ATOM 675 N N . ARG A 1 93 ? 45.259 1.794 -53.779 1.00 59.75 93 ARG A N 1
ATOM 676 C CA . ARG A 1 93 ? 45.464 2.534 -55.037 1.00 59.75 93 ARG A CA 1
ATOM 677 C C . ARG A 1 93 ? 46.884 3.099 -55.187 1.00 59.75 93 ARG A C 1
ATOM 679 O O . ARG A 1 93 ? 47.295 3.416 -56.295 1.00 59.75 93 ARG A O 1
ATOM 686 N N . SER A 1 94 ? 47.654 3.161 -54.101 1.00 57.06 94 SER A N 1
ATOM 687 C CA . SER A 1 94 ? 49.006 3.739 -54.067 1.00 57.06 94 SER A CA 1
ATOM 688 C C . SER A 1 94 ? 50.115 2.856 -54.662 1.00 57.06 94 SER A C 1
ATOM 690 O O . SER A 1 94 ? 51.281 3.227 -54.548 1.00 57.06 94 SER A O 1
ATOM 692 N N . ALA A 1 95 ? 49.791 1.691 -55.244 1.00 52.94 95 ALA A N 1
ATOM 693 C CA . ALA A 1 95 ? 50.719 0.818 -55.984 1.00 52.94 95 ALA A CA 1
ATOM 694 C C . ALA A 1 95 ? 52.103 0.600 -55.315 1.00 52.94 95 ALA A C 1
ATOM 696 O O . ALA A 1 95 ? 53.123 0.523 -55.990 1.00 52.94 95 ALA A O 1
ATOM 697 N N . GLY A 1 96 ? 52.148 0.519 -53.975 1.00 57.59 96 GLY A N 1
ATOM 698 C CA . GLY A 1 96 ? 53.375 0.274 -53.198 1.00 57.59 96 GLY A CA 1
ATOM 699 C C . GLY A 1 96 ? 54.040 1.497 -52.545 1.00 57.59 96 GLY A C 1
ATOM 700 O O . GLY A 1 96 ? 54.995 1.317 -51.792 1.00 57.59 96 GLY A O 1
ATOM 701 N N . ARG A 1 97 ? 53.536 2.727 -52.741 1.00 55.31 97 ARG A N 1
ATOM 702 C CA . ARG A 1 97 ? 54.161 3.957 -52.200 1.00 55.31 97 ARG A CA 1
ATOM 703 C C . ARG A 1 97 ? 53.977 4.177 -50.688 1.00 55.31 97 ARG A C 1
ATOM 705 O O . ARG A 1 97 ? 54.720 4.950 -50.094 1.00 55.31 97 ARG A O 1
ATOM 712 N N . LEU A 1 98 ? 53.000 3.522 -50.055 1.00 54.84 98 LEU A N 1
ATOM 713 C CA . LEU A 1 98 ? 52.656 3.720 -48.640 1.00 54.84 98 LEU A CA 1
ATOM 714 C C . LEU A 1 98 ? 52.693 2.384 -47.877 1.00 54.84 98 LEU A C 1
ATOM 716 O O . LEU A 1 98 ? 51.865 1.500 -48.103 1.00 54.84 98 LEU A O 1
ATOM 720 N N . LYS A 1 99 ? 53.640 2.232 -46.940 1.00 59.09 99 LYS A N 1
ATOM 721 C CA . LYS A 1 99 ? 53.664 1.129 -45.961 1.00 59.09 99 LYS A CA 1
ATOM 722 C C . LYS A 1 99 ? 52.803 1.517 -44.754 1.00 59.09 99 LYS A C 1
ATOM 724 O O . LYS A 1 99 ? 53.172 2.398 -43.994 1.00 59.09 99 LYS A O 1
ATOM 729 N N . GLY A 1 100 ? 51.664 0.851 -44.568 1.00 59.03 100 GLY A N 1
ATOM 730 C CA . GLY A 1 100 ? 50.769 1.133 -43.429 1.00 59.03 100 GLY A CA 1
ATOM 731 C C . GLY A 1 100 ? 49.634 0.131 -43.220 1.00 59.03 100 GLY A C 1
ATOM 732 O O . GLY A 1 100 ? 48.774 0.334 -42.370 1.00 59.03 100 GLY A O 1
ATOM 733 N N . ARG A 1 101 ? 49.622 -0.972 -43.980 1.00 63.25 101 ARG A N 1
ATOM 734 C CA . ARG A 1 101 ? 48.506 -1.929 -44.013 1.00 63.25 101 ARG A CA 1
ATOM 735 C C . ARG A 1 101 ? 48.223 -2.564 -42.647 1.00 63.25 101 ARG A C 1
ATOM 737 O O . ARG A 1 101 ? 47.063 -2.720 -42.294 1.00 63.25 101 ARG A O 1
ATOM 744 N N . ALA A 1 102 ? 49.263 -2.874 -41.872 1.00 67.75 102 ALA A N 1
ATOM 745 C CA . ALA A 1 102 ? 49.114 -3.422 -40.523 1.00 67.75 102 ALA A CA 1
ATOM 746 C C . ALA A 1 102 ? 48.461 -2.418 -39.554 1.00 67.75 102 ALA A C 1
ATOM 748 O O . ALA A 1 102 ? 47.557 -2.782 -38.810 1.00 67.75 102 ALA A O 1
ATOM 749 N N . TRP A 1 103 ? 48.854 -1.144 -39.626 1.00 64.31 103 TRP A N 1
ATOM 750 C CA . TRP A 1 103 ? 48.303 -0.070 -38.796 1.00 64.31 103 TRP A CA 1
ATOM 751 C C . TRP A 1 103 ? 46.838 0.228 -39.137 1.00 64.31 103 TRP A C 1
ATOM 753 O O . TRP A 1 103 ? 46.019 0.394 -38.236 1.00 64.31 103 TRP A O 1
ATOM 763 N N . ALA A 1 104 ? 46.481 0.201 -40.425 1.00 65.56 104 ALA A N 1
ATOM 764 C CA . ALA A 1 104 ? 45.097 0.367 -40.868 1.00 65.56 104 ALA A CA 1
ATOM 765 C C . ALA A 1 104 ? 44.189 -0.795 -40.416 1.00 65.56 104 ALA A C 1
ATOM 767 O O . ALA A 1 104 ? 43.061 -0.570 -39.981 1.00 65.56 104 ALA A O 1
ATOM 768 N N . ILE A 1 105 ? 44.685 -2.037 -40.463 1.00 72.19 105 ILE A N 1
ATOM 769 C CA . ILE A 1 105 ? 43.949 -3.212 -39.970 1.00 72.19 105 ILE A CA 1
ATOM 770 C C . ILE A 1 105 ? 43.795 -3.157 -38.442 1.00 72.19 105 ILE A C 1
ATOM 772 O O . ILE A 1 105 ? 42.713 -3.444 -37.934 1.00 72.19 105 ILE A O 1
ATOM 776 N N . GLY A 1 106 ? 44.835 -2.729 -37.717 1.00 72.88 106 GLY A N 1
ATOM 777 C CA . GLY A 1 106 ? 44.778 -2.543 -36.264 1.00 72.88 106 GLY A CA 1
ATOM 778 C C . GLY A 1 106 ? 43.705 -1.536 -35.842 1.00 72.88 106 GLY A C 1
ATOM 779 O O . GLY A 1 106 ? 42.911 -1.828 -34.949 1.00 72.88 106 GLY A O 1
ATOM 780 N N . GLY A 1 107 ? 43.614 -0.397 -36.538 1.00 64.25 107 GLY A N 1
ATOM 781 C CA . GLY A 1 107 ? 42.568 0.602 -36.298 1.00 64.25 107 GLY A CA 1
ATOM 782 C C . GLY A 1 107 ? 41.155 0.078 -36.576 1.00 64.25 107 GLY A C 1
ATOM 783 O O . GLY A 1 107 ? 40.234 0.358 -35.811 1.00 64.25 107 GLY A O 1
ATOM 784 N N . LEU A 1 108 ? 40.985 -0.739 -37.620 1.00 68.00 108 LEU A N 1
ATOM 785 C CA . LEU A 1 108 ? 39.690 -1.333 -37.955 1.00 68.00 108 LEU A CA 1
ATOM 786 C C . LEU A 1 108 ? 39.231 -2.343 -36.891 1.00 68.00 108 LEU A C 1
ATOM 788 O O . LEU A 1 108 ? 38.078 -2.305 -36.467 1.00 68.00 108 LEU A O 1
ATOM 792 N N . ILE A 1 109 ? 40.132 -3.215 -36.428 1.00 79.94 109 ILE A N 1
ATOM 793 C CA . ILE A 1 109 ? 39.824 -4.213 -35.392 1.00 79.94 109 ILE A CA 1
ATOM 794 C C . ILE A 1 109 ? 39.462 -3.524 -34.073 1.00 79.94 109 ILE A C 1
ATOM 796 O O . ILE A 1 109 ? 38.460 -3.881 -33.454 1.00 79.94 109 ILE A O 1
ATOM 800 N N . LEU A 1 110 ? 40.235 -2.511 -33.668 1.00 70.94 110 LEU A N 1
ATOM 801 C CA . LEU A 1 110 ? 39.957 -1.754 -32.447 1.00 70.94 110 LEU A CA 1
ATOM 802 C C . LEU A 1 110 ? 38.621 -0.994 -32.549 1.00 70.94 110 LEU A C 1
ATOM 804 O O . LEU A 1 110 ? 37.876 -0.926 -31.573 1.00 70.94 110 LEU A O 1
ATOM 808 N N . GLY A 1 111 ? 38.278 -0.506 -33.747 1.00 68.12 111 GLY A N 1
ATOM 809 C CA . GLY A 1 111 ? 36.980 0.099 -34.046 1.00 68.12 111 GLY A CA 1
ATOM 810 C C . GLY A 1 111 ? 35.811 -0.875 -33.873 1.00 68.12 111 GLY A C 1
ATOM 811 O O . GLY A 1 111 ? 34.868 -0.568 -33.145 1.00 68.12 111 GLY A O 1
ATOM 812 N N . TYR A 1 112 ? 35.877 -2.072 -34.469 1.00 75.75 112 TYR A N 1
ATOM 813 C CA . TYR A 1 112 ? 34.830 -3.093 -34.304 1.00 75.75 112 TYR A CA 1
ATOM 814 C C . TYR A 1 112 ? 34.710 -3.588 -32.857 1.00 75.75 112 TYR A C 1
ATOM 816 O O . TYR A 1 112 ? 33.594 -3.786 -32.376 1.00 75.75 112 TYR A O 1
ATOM 824 N N . ALA A 1 113 ? 35.830 -3.736 -32.144 1.00 79.00 113 ALA A N 1
ATOM 825 C CA . ALA A 1 113 ? 35.821 -4.075 -30.722 1.00 79.00 113 ALA A CA 1
ATOM 826 C C . ALA A 1 113 ? 35.114 -2.990 -29.889 1.00 79.00 113 ALA A C 1
ATOM 828 O O . ALA A 1 113 ? 34.268 -3.309 -29.055 1.00 79.00 113 ALA A O 1
ATOM 829 N N . GLY A 1 114 ? 35.384 -1.710 -30.166 1.00 71.44 114 GLY A N 1
ATOM 830 C CA . GLY A 1 114 ? 34.679 -0.590 -29.539 1.00 71.44 114 GLY A CA 1
ATOM 831 C C . GLY A 1 114 ? 33.173 -0.596 -29.830 1.00 71.44 114 GLY A C 1
ATOM 832 O O . GLY A 1 114 ? 32.361 -0.420 -28.918 1.00 71.44 114 GLY A O 1
ATOM 833 N N . VAL A 1 115 ? 32.772 -0.861 -31.075 1.00 79.88 115 VAL A N 1
ATOM 834 C CA . VAL A 1 115 ? 31.350 -0.974 -31.447 1.00 79.88 115 VAL A CA 1
ATOM 835 C C . VAL A 1 115 ? 30.673 -2.141 -30.712 1.00 79.88 115 VAL A C 1
ATOM 837 O O . VAL A 1 115 ? 29.589 -1.976 -30.160 1.00 79.88 115 VAL A O 1
ATOM 840 N N . ALA A 1 116 ? 31.319 -3.304 -30.614 1.00 81.44 116 ALA A N 1
ATOM 841 C CA . ALA A 1 116 ? 30.770 -4.447 -29.882 1.00 81.44 116 ALA A CA 1
ATOM 842 C C . ALA A 1 116 ? 30.601 -4.156 -28.378 1.00 81.44 116 ALA A C 1
ATOM 844 O O . ALA A 1 116 ? 29.563 -4.478 -27.792 1.00 81.44 116 ALA A O 1
ATOM 845 N N . VAL A 1 117 ? 31.586 -3.501 -27.753 1.00 83.31 117 VAL A N 1
ATOM 846 C CA . VAL A 1 117 ? 31.524 -3.115 -26.334 1.00 83.31 117 VAL A CA 1
ATOM 847 C 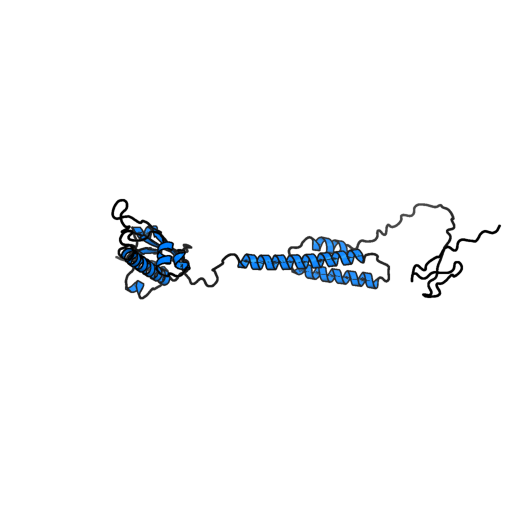C . VAL A 1 117 ? 30.433 -2.071 -26.089 1.00 83.31 117 VAL A C 1
ATOM 849 O O . VAL A 1 117 ? 29.661 -2.225 -25.147 1.00 83.31 117 VAL A O 1
ATOM 852 N N . THR A 1 118 ? 30.299 -1.052 -26.944 1.00 77.69 118 THR A N 1
ATOM 853 C CA . THR A 1 118 ? 29.227 -0.043 -26.800 1.00 77.69 118 THR A CA 1
ATOM 854 C C . THR A 1 118 ? 27.843 -0.644 -26.934 1.00 77.69 118 THR A C 1
ATOM 856 O O . THR A 1 118 ? 26.990 -0.352 -26.102 1.00 77.69 118 THR A O 1
ATOM 859 N N . ILE A 1 119 ? 27.620 -1.519 -27.916 1.00 84.88 119 ILE A N 1
ATOM 860 C CA . ILE A 1 119 ? 26.344 -2.228 -28.066 1.00 84.88 119 ILE A CA 1
ATOM 861 C C . ILE A 1 119 ? 26.059 -3.065 -26.815 1.00 84.88 119 ILE A C 1
ATOM 863 O O . ILE A 1 119 ? 24.959 -2.994 -26.274 1.00 84.88 119 ILE A O 1
ATOM 867 N N . THR A 1 120 ? 27.055 -3.794 -26.307 1.00 82.44 120 THR A N 1
ATOM 868 C CA . THR A 1 120 ? 26.905 -4.623 -25.100 1.00 82.44 120 THR A CA 1
ATOM 869 C C . THR A 1 120 ? 26.585 -3.777 -23.869 1.00 82.44 120 THR A C 1
ATOM 871 O O . THR A 1 120 ? 25.694 -4.129 -23.105 1.00 82.44 120 THR A O 1
ATOM 874 N N . VAL A 1 121 ? 27.252 -2.633 -23.691 1.00 83.00 121 VAL A N 1
ATOM 875 C CA . VAL A 1 121 ? 26.990 -1.698 -22.586 1.00 83.00 121 VAL A CA 1
ATOM 876 C C . VAL A 1 121 ? 25.622 -1.031 -22.735 1.00 83.00 121 VAL A C 1
ATOM 878 O O . VAL A 1 121 ? 24.918 -0.898 -21.742 1.00 83.00 121 VAL A O 1
ATOM 881 N N . ILE A 1 122 ? 25.197 -0.657 -23.944 1.00 82.12 122 ILE A N 1
ATOM 882 C CA . ILE A 1 122 ? 23.862 -0.090 -24.194 1.00 82.12 122 ILE A CA 1
ATOM 883 C C . ILE A 1 122 ? 22.779 -1.124 -23.885 1.00 82.12 122 ILE A C 1
ATOM 885 O O . ILE A 1 122 ? 21.830 -0.797 -23.179 1.00 82.12 122 ILE A O 1
ATOM 889 N N . VAL A 1 123 ? 22.932 -2.367 -24.353 1.00 84.00 123 VAL A N 1
ATOM 890 C CA . VAL A 1 123 ? 22.004 -3.472 -24.069 1.00 84.00 123 VAL A CA 1
ATOM 891 C C . VAL A 1 123 ? 21.998 -3.800 -22.580 1.00 84.00 123 VAL A C 1
ATOM 893 O O . VAL A 1 123 ? 20.926 -3.924 -22.000 1.00 84.00 123 VAL A O 1
ATOM 896 N N . ALA A 1 124 ? 23.164 -3.858 -21.933 1.00 81.19 124 ALA A N 1
ATOM 897 C CA . ALA A 1 124 ? 23.265 -4.050 -20.493 1.00 81.19 124 ALA A CA 1
ATOM 898 C C . ALA A 1 124 ? 22.571 -2.907 -19.746 1.00 81.19 124 ALA A C 1
ATOM 900 O O . ALA A 1 124 ? 21.736 -3.182 -18.903 1.00 81.19 124 ALA A O 1
ATOM 901 N N . ILE A 1 125 ? 22.812 -1.638 -20.087 1.00 79.81 125 ILE A N 1
ATOM 902 C CA . ILE A 1 125 ? 22.106 -0.497 -19.487 1.00 79.81 125 ILE A CA 1
ATOM 903 C C . ILE A 1 125 ? 20.601 -0.607 -19.737 1.00 79.81 125 ILE A C 1
ATOM 905 O O . ILE A 1 125 ? 19.836 -0.352 -18.817 1.00 79.81 125 ILE A O 1
ATOM 909 N N . PHE A 1 126 ? 20.152 -1.012 -20.925 1.00 76.50 126 PHE A N 1
ATOM 910 C CA . PHE A 1 126 ? 18.729 -1.190 -21.217 1.00 76.50 126 PHE A CA 1
ATOM 911 C C . PHE A 1 126 ? 18.113 -2.300 -20.355 1.00 76.50 126 PHE A C 1
ATOM 913 O O . PHE A 1 126 ? 17.071 -2.090 -19.743 1.00 76.50 126 PHE A O 1
ATOM 920 N N . ILE A 1 127 ? 18.792 -3.441 -20.223 1.00 74.75 127 ILE A N 1
ATOM 921 C CA . ILE A 1 127 ? 18.375 -4.563 -19.371 1.00 74.75 127 ILE A CA 1
ATOM 922 C C . ILE A 1 127 ? 18.406 -4.163 -17.885 1.00 74.75 127 ILE A C 1
ATOM 924 O O . ILE A 1 127 ? 17.435 -4.395 -17.174 1.00 74.75 127 ILE A O 1
ATOM 928 N N . PHE A 1 128 ? 19.463 -3.489 -17.425 1.00 65.62 128 PHE A N 1
ATOM 929 C CA . PHE A 1 128 ? 19.617 -3.021 -16.044 1.00 65.62 128 PHE A CA 1
ATOM 930 C C . PHE A 1 128 ? 18.617 -1.911 -15.679 1.00 65.62 128 PHE A C 1
ATOM 932 O O . PHE A 1 128 ? 18.159 -1.839 -14.539 1.00 65.62 128 PHE A O 1
ATOM 939 N N . ARG A 1 129 ? 18.235 -1.059 -16.640 1.00 62.38 129 ARG A N 1
ATOM 940 C CA . ARG A 1 129 ? 17.156 -0.064 -16.487 1.00 62.38 129 ARG A CA 1
ATOM 941 C C . ARG A 1 129 ? 15.786 -0.735 -16.389 1.00 62.38 129 ARG A C 1
ATOM 943 O O . ARG A 1 129 ? 14.942 -0.241 -15.651 1.00 62.38 129 ARG A O 1
ATOM 950 N N . GLN A 1 130 ? 15.590 -1.857 -17.083 1.00 53.03 130 GLN A N 1
ATOM 951 C CA . GLN A 1 130 ? 14.370 -2.672 -17.028 1.00 53.03 130 GLN A CA 1
ATOM 952 C C . GLN A 1 130 ? 14.293 -3.551 -15.763 1.00 53.03 130 GLN A C 1
ATOM 954 O O . GLN A 1 130 ? 13.232 -4.093 -15.471 1.00 53.03 130 GLN A O 1
ATOM 959 N N . SER A 1 131 ? 15.391 -3.697 -15.010 1.00 49.19 131 SER A N 1
ATOM 960 C CA . SER A 1 131 ? 15.448 -4.477 -13.764 1.00 49.19 131 SER A CA 1
ATOM 961 C C . SER A 1 131 ? 15.455 -3.638 -12.481 1.00 49.19 131 SER A C 1
ATOM 963 O O . SER A 1 131 ? 15.555 -4.199 -11.392 1.00 49.19 131 SER A O 1
ATOM 965 N N . ALA A 1 132 ? 15.294 -2.312 -12.560 1.00 56.31 132 ALA A N 1
ATOM 966 C CA . ALA A 1 132 ? 14.566 -1.647 -11.484 1.00 56.31 132 ALA A CA 1
ATOM 967 C C . ALA A 1 132 ? 13.112 -2.128 -11.607 1.00 56.31 132 ALA A C 1
ATOM 969 O O . ALA A 1 132 ? 12.582 -2.057 -12.716 1.00 56.31 132 ALA A O 1
ATOM 970 N N . PRO A 1 133 ? 12.449 -2.627 -10.548 1.00 49.69 133 PRO A N 1
ATOM 971 C CA . PRO A 1 133 ? 11.024 -2.912 -10.609 1.00 49.69 133 PRO A CA 1
ATOM 972 C C . PRO A 1 133 ? 10.284 -1.573 -10.718 1.00 49.69 133 PRO A C 1
ATOM 974 O O . PRO A 1 133 ? 9.770 -1.031 -9.745 1.00 49.69 133 PRO A O 1
ATOM 977 N N . THR A 1 134 ? 10.262 -0.988 -11.912 1.00 54.84 134 THR A N 1
ATOM 978 C CA . THR A 1 134 ? 9.358 0.090 -12.282 1.00 54.84 134 THR A CA 1
ATOM 979 C C . THR A 1 134 ? 8.024 -0.555 -12.611 1.00 54.84 134 THR A C 1
ATOM 981 O O . THR A 1 134 ? 7.587 -0.651 -13.755 1.00 54.84 134 THR A O 1
ATOM 984 N N . SER A 1 135 ? 7.324 -0.962 -11.556 1.00 52.91 135 SER A N 1
ATOM 985 C CA . SER A 1 135 ? 5.867 -1.036 -11.541 1.00 52.91 135 SER A CA 1
ATOM 986 C C . SER A 1 135 ? 5.301 0.382 -11.741 1.00 52.91 135 SER A C 1
ATOM 988 O O . SER A 1 135 ? 4.797 1.006 -10.809 1.00 52.91 135 SER A O 1
ATOM 990 N N . ALA A 1 136 ? 5.497 0.958 -12.929 1.00 57.31 136 ALA A N 1
ATOM 991 C CA . ALA A 1 136 ? 5.171 2.350 -13.224 1.00 57.31 136 ALA A CA 1
ATOM 992 C C . ALA A 1 136 ? 5.070 2.622 -14.737 1.00 57.31 136 ALA A C 1
ATOM 994 O O . ALA A 1 136 ? 5.741 3.506 -15.254 1.00 57.31 136 ALA A O 1
ATOM 995 N N . LEU A 1 137 ? 4.210 1.895 -15.456 1.00 51.47 137 LEU A N 1
ATOM 996 C CA . LEU A 1 137 ? 3.427 2.509 -16.546 1.00 51.47 137 LEU A CA 1
ATOM 997 C C . LEU A 1 137 ? 2.108 1.782 -16.836 1.00 51.47 137 LEU A C 1
ATOM 999 O O . LEU A 1 137 ? 1.576 1.809 -17.936 1.00 51.47 137 LEU A O 1
ATOM 1003 N N . ASN A 1 138 ? 1.549 1.178 -15.794 1.00 47.31 138 ASN A N 1
ATOM 1004 C CA . ASN A 1 138 ? 0.108 1.106 -15.636 1.00 47.31 138 ASN A CA 1
ATOM 1005 C C . ASN A 1 138 ? -0.177 1.404 -14.162 1.00 47.31 138 ASN A C 1
ATOM 1007 O O . ASN A 1 138 ? -0.676 0.565 -13.420 1.00 47.31 138 ASN A O 1
ATOM 1011 N N . GLN A 1 139 ? 0.266 2.582 -13.697 1.00 52.00 139 GLN A N 1
ATOM 1012 C CA . GLN A 1 139 ? -0.232 3.115 -12.435 1.00 52.00 139 GLN A CA 1
ATOM 1013 C C . GLN A 1 139 ? -1.714 3.388 -12.669 1.00 52.00 139 GLN A C 1
ATOM 1015 O O . GLN A 1 139 ? -2.108 4.475 -13.091 1.00 52.00 139 GLN A O 1
ATOM 1020 N N . GLN A 1 140 ? -2.544 2.382 -12.390 1.00 51.78 140 GLN A N 1
ATOM 1021 C CA . GLN A 1 140 ? -3.838 2.679 -11.820 1.00 51.78 140 GLN A CA 1
ATOM 1022 C C . GLN A 1 140 ? -3.532 3.633 -10.669 1.00 51.78 140 GLN A C 1
ATOM 1024 O O . GLN A 1 140 ? -2.830 3.272 -9.723 1.00 51.78 140 GLN A O 1
ATOM 1029 N N . ILE A 1 141 ? -3.970 4.886 -10.814 1.00 51.00 141 ILE A N 1
ATOM 1030 C CA . ILE A 1 141 ? -4.198 5.778 -9.680 1.00 51.00 141 ILE A CA 1
ATOM 1031 C C . ILE A 1 141 ? -4.788 4.878 -8.611 1.00 51.00 141 ILE A C 1
ATOM 1033 O O . ILE A 1 141 ? -5.765 4.192 -8.918 1.00 51.00 141 ILE A O 1
ATOM 1037 N N . GLY A 1 142 ? -4.147 4.803 -7.443 1.00 55.62 142 GLY A N 1
ATOM 1038 C CA . GLY A 1 142 ? -4.629 3.964 -6.364 1.00 55.62 142 GLY A CA 1
ATOM 1039 C C . GLY A 1 142 ? -6.091 4.246 -6.171 1.00 55.62 142 GLY A C 1
ATOM 1040 O O . GLY A 1 142 ? -6.443 5.337 -5.730 1.00 55.62 142 GLY A O 1
ATOM 1041 N N . THR A 1 143 ? -6.944 3.337 -6.648 1.00 67.88 143 THR A N 1
ATOM 1042 C CA . THR A 1 143 ? -8.360 3.640 -6.655 1.00 67.88 143 THR A CA 1
ATOM 1043 C C . THR A 1 143 ? -8.722 3.601 -5.201 1.00 67.88 143 THR A C 1
ATOM 1045 O O . THR A 1 143 ? -8.503 2.597 -4.521 1.00 67.88 143 THR A O 1
ATOM 1048 N N . GLU A 1 144 ? -9.184 4.727 -4.692 1.00 80.19 144 GLU A N 1
ATOM 1049 C CA . GLU A 1 144 ? -9.474 4.839 -3.281 1.00 80.19 144 GLU A CA 1
ATOM 1050 C C . GLU A 1 144 ? -10.491 3.730 -2.893 1.00 80.19 144 GLU A C 1
ATOM 1052 O O . GLU A 1 144 ? -10.380 3.091 -1.847 1.00 80.19 144 GLU A O 1
ATOM 1057 N N . SER A 1 145 ? -11.397 3.378 -3.816 1.00 80.69 145 SER A N 1
ATOM 1058 C CA . SER A 1 145 ? -12.295 2.220 -3.726 1.00 80.69 145 SER A CA 1
ATOM 1059 C C . SER A 1 145 ? -11.580 0.878 -3.509 1.00 80.69 145 SER A C 1
ATOM 1061 O O . SER A 1 145 ? -12.068 0.048 -2.742 1.00 80.69 145 SER A O 1
ATOM 1063 N N . SER A 1 146 ? -10.413 0.650 -4.121 1.00 81.50 146 SER A N 1
ATOM 1064 C CA . SER A 1 146 ? -9.598 -0.545 -3.863 1.00 81.50 146 SER A CA 1
ATOM 1065 C C . SER A 1 146 ? -8.946 -0.537 -2.486 1.00 81.50 146 SER A C 1
ATOM 1067 O O . SER A 1 146 ? -8.795 -1.611 -1.904 1.00 81.50 146 SER A O 1
ATOM 1069 N N . ALA A 1 147 ? -8.612 0.639 -1.945 1.00 87.88 147 ALA A N 1
ATOM 1070 C CA . ALA A 1 147 ? -8.125 0.764 -0.577 1.00 87.88 147 ALA A CA 1
ATOM 1071 C C . ALA A 1 147 ? -9.234 0.403 0.419 1.00 87.88 147 ALA A C 1
ATOM 1073 O O . ALA A 1 147 ? -9.022 -0.444 1.283 1.00 87.88 147 ALA A O 1
ATOM 1074 N N . VAL A 1 148 ? -10.445 0.939 0.237 1.00 88.62 148 VAL A N 1
ATOM 1075 C CA . VAL A 1 148 ? -11.608 0.601 1.078 1.00 88.62 148 VAL A CA 1
ATOM 1076 C C . VAL A 1 148 ? -11.982 -0.881 0.966 1.00 88.62 148 VAL A C 1
ATOM 1078 O O . VAL A 1 148 ? -12.215 -1.537 1.981 1.00 88.62 148 VAL A O 1
ATOM 1081 N N . ALA A 1 149 ? -11.980 -1.452 -0.242 1.00 87.00 149 ALA A N 1
ATOM 1082 C CA . ALA A 1 149 ? -12.231 -2.882 -0.436 1.00 87.00 149 ALA A CA 1
ATOM 1083 C C . ALA A 1 149 ? -11.160 -3.761 0.238 1.00 87.00 149 ALA A C 1
ATOM 1085 O O . ALA A 1 149 ? -11.482 -4.780 0.853 1.00 87.00 149 ALA A O 1
ATOM 1086 N N . ALA A 1 150 ? -9.889 -3.362 0.157 1.00 89.31 150 ALA A N 1
ATOM 1087 C CA . ALA A 1 150 ? -8.797 -4.052 0.833 1.00 89.31 150 ALA A CA 1
ATOM 1088 C C . ALA A 1 150 ? -8.929 -3.972 2.361 1.00 89.31 150 ALA A C 1
ATOM 1090 O O . ALA A 1 150 ? -8.755 -4.993 3.022 1.00 89.31 150 ALA A O 1
ATOM 1091 N N . VAL A 1 151 ? -9.314 -2.813 2.910 1.00 92.12 151 VAL A N 1
ATOM 1092 C CA . VAL A 1 151 ? -9.582 -2.648 4.349 1.00 92.12 151 VAL A CA 1
ATOM 1093 C C . VAL A 1 151 ? -10.689 -3.600 4.816 1.00 92.12 151 VAL A C 1
ATOM 1095 O O . VAL A 1 151 ? -10.481 -4.325 5.786 1.00 92.12 151 VAL A O 1
ATOM 1098 N N . ARG A 1 152 ? -11.809 -3.703 4.084 1.00 90.69 152 ARG A N 1
ATOM 1099 C CA . ARG A 1 152 ? -12.880 -4.678 4.396 1.00 90.69 152 ARG A CA 1
ATOM 1100 C C . ARG A 1 152 ? -12.399 -6.119 4.370 1.00 90.69 152 ARG A C 1
ATOM 1102 O O . ARG A 1 152 ? -12.741 -6.913 5.241 1.00 90.69 152 ARG A O 1
ATOM 1109 N N . THR A 1 153 ? -11.613 -6.456 3.350 1.00 88.88 153 THR A N 1
ATOM 1110 C CA . THR A 1 153 ? -11.078 -7.811 3.188 1.00 88.88 153 THR A CA 1
ATOM 1111 C C . THR A 1 153 ? -10.168 -8.166 4.365 1.00 88.88 153 THR A C 1
ATOM 1113 O O . THR A 1 153 ? -10.267 -9.265 4.901 1.00 88.88 153 THR A O 1
ATOM 1116 N N . LEU A 1 154 ? -9.318 -7.228 4.797 1.00 90.56 154 LEU A N 1
ATOM 1117 C CA . LEU A 1 154 ? -8.434 -7.406 5.948 1.00 90.56 154 LEU A CA 1
ATOM 1118 C C . LEU A 1 154 ? -9.220 -7.531 7.259 1.00 90.56 154 LEU A C 1
ATOM 1120 O O . LEU A 1 154 ? -8.957 -8.465 8.003 1.00 90.56 154 LEU A O 1
ATOM 1124 N N . ASN A 1 155 ? -10.226 -6.689 7.514 1.00 92.00 155 ASN A N 1
ATOM 1125 C CA . ASN A 1 155 ? -11.083 -6.839 8.699 1.00 92.00 155 ASN A CA 1
ATOM 1126 C C . ASN A 1 155 ? -11.820 -8.183 8.723 1.00 92.00 155 ASN A C 1
ATOM 1128 O O . ASN A 1 155 ? -11.851 -8.857 9.747 1.00 92.00 155 ASN A O 1
ATOM 1132 N N . THR A 1 156 ? -12.373 -8.606 7.585 1.00 90.69 156 THR A N 1
ATOM 1133 C CA . THR A 1 156 ? -13.042 -9.912 7.476 1.00 90.69 156 THR A CA 1
ATOM 1134 C C . THR A 1 156 ? -12.071 -11.046 7.799 1.00 90.69 156 THR A C 1
ATOM 1136 O O . THR A 1 156 ? -12.410 -11.960 8.551 1.00 90.69 156 THR A O 1
ATOM 1139 N N . ALA A 1 157 ? -10.849 -10.971 7.265 1.00 90.44 157 ALA A N 1
ATOM 1140 C CA . ALA A 1 157 ? -9.808 -11.947 7.547 1.00 90.44 157 ALA A CA 1
ATOM 1141 C C . ALA A 1 157 ? -9.402 -11.932 9.031 1.00 90.44 157 ALA A C 1
ATOM 1143 O O . ALA A 1 157 ? -9.271 -13.000 9.618 1.00 90.44 157 ALA A O 1
ATOM 1144 N N . GLU A 1 158 ? -9.250 -10.763 9.661 1.00 91.81 158 GLU A N 1
ATOM 1145 C CA . GLU A 1 158 ? -8.942 -10.625 11.096 1.00 91.81 158 GLU A CA 1
ATOM 1146 C C . GLU A 1 158 ? -10.030 -11.254 11.975 1.00 91.81 158 GLU A C 1
ATOM 1148 O O . GLU A 1 158 ? -9.736 -12.066 12.858 1.00 91.81 158 GLU A O 1
ATOM 1153 N N . ILE A 1 159 ? -11.302 -10.944 11.703 1.00 91.12 159 ILE A N 1
ATOM 1154 C CA . ILE A 1 159 ? -12.449 -11.527 12.412 1.00 91.12 159 ILE A CA 1
ATOM 1155 C C . ILE A 1 159 ? -12.398 -13.045 12.306 1.00 91.12 159 ILE A C 1
ATOM 1157 O O . ILE A 1 159 ? -12.478 -13.750 13.314 1.00 91.12 159 ILE A O 1
ATOM 1161 N N . ALA A 1 160 ? -12.216 -13.562 11.100 1.00 89.62 160 ALA A N 1
ATOM 1162 C CA . ALA A 1 160 ? -12.245 -14.989 10.885 1.00 89.62 160 ALA A CA 1
ATOM 1163 C C . ALA A 1 160 ? -10.975 -15.691 11.422 1.00 89.62 160 ALA A C 1
ATOM 1165 O O . ALA A 1 160 ? -11.063 -16.806 11.941 1.00 89.62 160 ALA A O 1
ATOM 1166 N N . TYR A 1 161 ? -9.815 -15.022 11.423 1.00 91.25 161 TYR A N 1
ATOM 1167 C CA . TYR A 1 161 ? -8.601 -15.485 12.102 1.00 91.25 161 TYR A CA 1
ATOM 1168 C C . TYR A 1 161 ? -8.816 -15.600 13.613 1.00 91.25 161 TYR A C 1
ATOM 1170 O O . TYR A 1 161 ? -8.465 -16.626 14.198 1.00 91.25 161 TYR A O 1
ATOM 1178 N N . SER A 1 162 ? -9.451 -14.599 14.232 1.00 92.75 162 SER A N 1
ATOM 1179 C CA . SER A 1 162 ? -9.749 -14.612 15.669 1.00 92.75 162 SER A CA 1
ATOM 1180 C C . SER A 1 162 ? -10.702 -15.747 16.063 1.00 92.75 162 SER A C 1
ATOM 1182 O O . SER A 1 162 ? -10.548 -16.343 17.129 1.00 92.75 162 SER A O 1
ATOM 1184 N N . GLN A 1 163 ? -11.642 -16.101 15.178 1.00 91.62 163 GLN A N 1
ATOM 1185 C CA . GLN A 1 163 ? -12.547 -17.237 15.371 1.00 91.62 163 GLN A CA 1
ATOM 1186 C C . GLN A 1 163 ? -11.822 -18.581 15.238 1.00 91.62 163 GLN A C 1
ATOM 1188 O O . GLN A 1 163 ? -12.106 -19.506 15.998 1.00 91.62 163 GLN A O 1
ATOM 1193 N N . ALA A 1 164 ? -10.869 -18.689 14.308 1.00 91.25 164 ALA A N 1
ATOM 1194 C CA . ALA A 1 164 ? -10.038 -19.880 14.137 1.00 91.25 164 ALA A CA 1
ATOM 1195 C C . ALA A 1 164 ? -8.991 -20.047 15.257 1.00 91.25 164 ALA A C 1
ATOM 1197 O O . ALA A 1 164 ? -8.631 -21.174 15.598 1.00 91.25 164 ALA A O 1
ATOM 1198 N N . HIS A 1 165 ? -8.546 -18.945 15.872 1.00 92.38 165 HIS A N 1
ATOM 1199 C CA . HIS A 1 165 ? -7.528 -18.936 16.926 1.00 92.38 165 HIS A CA 1
ATOM 1200 C C . HIS A 1 165 ? -7.992 -18.212 18.208 1.00 92.38 165 HIS A C 1
ATOM 1202 O O . HIS A 1 165 ? -7.386 -17.210 18.599 1.00 92.38 165 HIS A O 1
ATOM 1208 N N . PRO A 1 166 ? -8.991 -18.733 18.954 1.00 92.38 166 PRO A N 1
ATOM 1209 C CA . PRO A 1 166 ? -9.541 -18.048 20.133 1.00 92.38 166 PRO A CA 1
ATOM 1210 C C . PRO A 1 166 ? -8.523 -17.779 21.253 1.00 92.38 166 PRO A C 1
ATOM 1212 O O . PRO A 1 166 ? -8.697 -16.863 22.053 1.00 92.38 166 PRO A O 1
ATOM 1215 N N . ALA A 1 167 ? -7.453 -18.580 21.326 1.00 91.88 167 ALA A N 1
ATOM 1216 C CA . ALA A 1 167 ? -6.375 -18.397 22.297 1.00 91.88 167 ALA A CA 1
ATOM 1217 C C . ALA A 1 167 ? -5.450 -17.213 21.956 1.00 91.88 167 ALA A C 1
ATOM 1219 O O . ALA A 1 167 ? -4.867 -16.624 22.865 1.00 91.88 167 ALA A O 1
ATOM 1220 N N . LEU A 1 168 ? -5.322 -16.872 20.667 1.00 91.81 168 LEU A N 1
ATOM 1221 C CA . LEU A 1 168 ? -4.451 -15.802 20.168 1.00 91.81 168 LEU A CA 1
ATOM 1222 C C . LEU A 1 168 ? -5.224 -14.503 19.904 1.00 91.81 168 LEU A C 1
ATOM 1224 O O . LEU A 1 168 ? -4.690 -13.427 20.157 1.00 91.81 168 LEU A O 1
ATOM 1228 N N . GLY A 1 169 ? -6.484 -14.592 19.467 1.00 93.69 169 GLY A N 1
ATOM 1229 C CA . GLY A 1 169 ? -7.291 -13.437 19.067 1.00 93.69 169 GLY A CA 1
ATOM 1230 C C . GLY A 1 169 ? -6.925 -12.929 17.669 1.00 93.69 169 GLY A C 1
ATOM 1231 O O . GLY A 1 169 ? -6.640 -13.728 16.780 1.00 93.69 169 GLY A O 1
ATOM 1232 N N . TYR A 1 170 ? -6.961 -11.611 17.472 1.00 94.25 170 TYR A N 1
ATOM 1233 C CA . TYR A 1 170 ? -6.535 -10.957 16.223 1.00 94.25 170 TYR A CA 1
ATOM 1234 C C . TYR A 1 170 ? -5.018 -11.062 16.003 1.00 94.25 170 TYR A C 1
ATOM 1236 O O . TYR A 1 170 ? -4.269 -11.304 16.953 1.00 94.25 170 TYR A O 1
ATOM 1244 N N . THR A 1 171 ? -4.538 -10.858 14.774 1.00 92.12 171 THR A N 1
ATOM 1245 C CA . THR A 1 171 ? -3.090 -10.823 14.497 1.00 92.12 171 THR A CA 1
ATOM 1246 C C . THR A 1 171 ? -2.549 -9.390 14.480 1.00 92.12 171 THR A C 1
ATOM 1248 O O . THR A 1 171 ? -3.272 -8.403 14.379 1.00 92.12 171 THR A O 1
ATOM 1251 N N . CYS A 1 172 ? -1.233 -9.271 14.642 1.00 89.81 172 CYS A N 1
ATOM 1252 C CA . CYS A 1 172 ? -0.484 -8.027 14.460 1.00 89.81 172 CYS A CA 1
ATOM 1253 C C . CYS A 1 172 ? 0.370 -8.036 13.200 1.00 89.81 172 CYS A C 1
ATOM 1255 O O . CYS A 1 172 ? 1.163 -7.117 12.987 1.00 89.81 172 CYS A O 1
ATOM 1257 N N . SER A 1 173 ? 0.265 -9.096 12.403 1.00 87.06 173 SER A N 1
ATOM 1258 C CA . SER A 1 173 ? 1.101 -9.320 11.244 1.00 87.06 173 SER A CA 1
ATOM 1259 C C . SER A 1 173 ? 0.238 -9.600 10.030 1.00 87.06 173 SER A C 1
ATOM 1261 O O . SER A 1 173 ? -0.450 -10.614 9.927 1.00 87.06 173 SER A O 1
ATOM 1263 N N . LEU A 1 174 ? 0.342 -8.705 9.054 1.00 87.50 174 LEU A N 1
ATOM 1264 C CA . LEU A 1 174 ? -0.384 -8.832 7.800 1.00 87.50 174 LEU A CA 1
ATOM 1265 C C . LEU A 1 174 ? 0.019 -10.093 7.016 1.00 87.50 174 LEU A C 1
ATOM 1267 O O . LEU A 1 174 ? -0.792 -10.655 6.284 1.00 87.50 174 LEU A O 1
ATOM 1271 N N . SER A 1 175 ? 1.265 -10.552 7.180 1.00 82.69 175 SER A N 1
ATOM 1272 C CA . SER A 1 175 ? 1.776 -11.746 6.506 1.00 82.69 175 SER A CA 1
ATOM 1273 C C . SER A 1 175 ? 1.199 -13.041 7.082 1.00 82.69 175 SER A C 1
ATOM 1275 O O . SER A 1 175 ? 0.907 -13.961 6.319 1.00 82.69 175 SER A O 1
ATOM 1277 N N . GLU A 1 176 ? 0.983 -13.105 8.400 1.00 81.81 176 GLU A N 1
ATOM 1278 C CA . GLU A 1 176 ? 0.311 -14.241 9.049 1.00 81.81 176 GLU A CA 1
ATOM 1279 C C . GLU A 1 176 ? -1.143 -14.330 8.592 1.00 81.81 176 GLU A C 1
ATOM 1281 O O . GLU A 1 176 ? -1.625 -15.405 8.224 1.00 81.81 176 GLU A O 1
ATOM 1286 N N . LEU A 1 177 ? -1.814 -13.176 8.530 1.00 83.00 177 LEU A N 1
ATOM 1287 C CA . LEU A 1 177 ? -3.184 -13.089 8.052 1.00 83.00 177 LEU A CA 1
ATOM 1288 C C . LEU A 1 177 ? -3.308 -13.562 6.599 1.00 83.00 177 LEU A C 1
ATOM 1290 O O . LEU A 1 177 ? -4.167 -14.380 6.270 1.00 83.00 177 LEU A O 1
ATOM 1294 N N . ALA A 1 178 ? -2.407 -13.106 5.730 1.00 79.31 178 ALA A N 1
ATOM 1295 C CA . ALA A 1 178 ? -2.415 -13.487 4.325 1.00 79.31 178 ALA A CA 1
ATOM 1296 C C . ALA A 1 178 ? -2.181 -14.988 4.101 1.00 79.31 178 ALA A C 1
ATOM 1298 O O . ALA A 1 178 ? -2.834 -15.579 3.237 1.00 79.31 178 ALA A O 1
ATOM 1299 N N . GLY A 1 179 ? -1.291 -15.603 4.887 1.00 72.88 179 GLY A N 1
ATOM 1300 C CA . GLY A 1 179 ? -1.009 -17.038 4.813 1.00 72.88 179 GLY A CA 1
ATOM 1301 C C . GLY A 1 179 ? -2.216 -17.911 5.164 1.00 72.88 179 GLY A C 1
ATOM 1302 O O . GLY A 1 179 ? -2.391 -18.974 4.573 1.00 72.88 179 GLY A O 1
ATOM 1303 N N . SER A 1 180 ? -3.079 -17.445 6.072 1.00 70.75 180 SER A N 1
ATOM 1304 C CA . SER A 1 180 ? -4.269 -18.182 6.518 1.00 70.75 180 SER A CA 1
ATOM 1305 C C . SER A 1 180 ? -5.490 -18.010 5.602 1.00 70.75 180 SER A C 1
ATOM 1307 O O . SER A 1 180 ? -6.378 -18.860 5.626 1.00 70.75 180 SER A O 1
ATOM 1309 N N . TRP A 1 181 ? -5.557 -16.928 4.817 1.00 71.94 181 TRP A N 1
ATOM 1310 C CA . TRP A 1 181 ? -6.775 -16.512 4.097 1.00 71.94 181 TRP A CA 1
ATOM 1311 C C . TRP A 1 181 ? -6.634 -16.452 2.569 1.00 71.94 181 TRP A C 1
ATOM 1313 O O . TRP A 1 181 ? -7.561 -16.027 1.882 1.00 71.94 181 TRP A O 1
ATOM 1323 N N . GLY A 1 182 ? -5.493 -16.875 2.010 1.00 68.56 182 GLY A N 1
ATOM 1324 C CA . GLY A 1 182 ? -5.289 -16.931 0.555 1.00 68.56 182 GLY A CA 1
ATOM 1325 C C . GLY A 1 182 ? -5.319 -15.556 -0.123 1.00 68.56 182 GLY A C 1
ATOM 1326 O O . GLY A 1 182 ? -5.756 -15.429 -1.267 1.00 68.56 182 GLY A O 1
ATOM 1327 N N . MET A 1 183 ? -4.891 -14.508 0.588 1.00 73.06 183 MET A N 1
ATOM 1328 C CA . MET A 1 183 ? -4.883 -13.142 0.063 1.00 73.06 183 MET A CA 1
ATOM 1329 C C . MET A 1 183 ? -3.835 -12.986 -1.051 1.00 73.06 183 MET A C 1
ATOM 1331 O O . MET A 1 183 ? -2.773 -13.605 -1.020 1.00 73.06 183 MET A O 1
ATOM 1335 N N . SER A 1 184 ? -4.105 -12.116 -2.032 1.00 66.44 184 SER A N 1
ATOM 1336 C CA . SER A 1 184 ? -3.142 -11.796 -3.096 1.00 66.44 184 SER A CA 1
ATOM 1337 C C . SER A 1 184 ? -1.804 -11.327 -2.511 1.00 66.44 184 SER A C 1
ATOM 1339 O O . SER A 1 184 ? -1.808 -10.498 -1.598 1.00 66.44 184 SER A O 1
ATOM 1341 N N . GLY A 1 185 ? -0.683 -11.778 -3.087 1.00 72.00 185 GLY A N 1
ATOM 1342 C CA . GLY A 1 185 ? 0.668 -11.486 -2.589 1.00 72.00 185 GLY A CA 1
ATOM 1343 C C . GLY A 1 185 ? 1.002 -9.996 -2.434 1.00 72.00 185 GLY A C 1
ATOM 1344 O O . GLY A 1 185 ? 1.773 -9.640 -1.552 1.00 72.00 185 GLY A O 1
ATOM 1345 N N . GLU A 1 186 ? 0.382 -9.116 -3.226 1.00 70.50 186 GLU A N 1
ATOM 1346 C CA . GLU A 1 186 ? 0.520 -7.657 -3.084 1.00 70.50 186 GLU A CA 1
ATOM 1347 C C . GLU A 1 186 ? -0.019 -7.190 -1.723 1.00 70.50 186 GLU A C 1
ATOM 1349 O O . GLU A 1 186 ? 0.719 -6.651 -0.898 1.00 70.50 186 GLU A O 1
ATOM 1354 N N . LEU A 1 187 ? -1.292 -7.500 -1.440 1.00 75.94 187 LEU A N 1
ATOM 1355 C CA . LEU A 1 187 ? -1.929 -7.133 -0.179 1.00 75.94 187 LEU A CA 1
ATOM 1356 C C . LEU A 1 187 ? -1.213 -7.787 1.003 1.00 75.94 187 LEU A C 1
ATOM 1358 O O . LEU A 1 187 ? -0.986 -7.106 1.990 1.00 75.94 187 LEU A O 1
ATOM 1362 N N . ALA A 1 188 ? -0.774 -9.043 0.866 1.00 75.62 188 ALA A N 1
ATOM 1363 C CA . ALA A 1 188 ? 0.057 -9.739 1.852 1.00 75.62 188 ALA A CA 1
ATOM 1364 C C . ALA A 1 188 ? 1.388 -9.019 2.139 1.00 75.62 188 ALA A C 1
ATOM 1366 O O . ALA A 1 188 ? 1.852 -8.987 3.278 1.00 75.62 188 ALA A O 1
ATOM 1367 N N . GLY A 1 189 ? 1.984 -8.412 1.110 1.00 78.00 189 GLY A N 1
ATOM 1368 C CA . GLY A 1 189 ? 3.174 -7.567 1.206 1.00 78.00 189 GLY A CA 1
ATOM 1369 C C . GLY A 1 189 ? 2.910 -6.179 1.797 1.00 78.00 189 GLY A C 1
ATOM 1370 O O . GLY A 1 189 ? 3.831 -5.367 1.880 1.00 78.00 189 GLY A O 1
ATOM 1371 N N . GLY A 1 190 ? 1.670 -5.885 2.201 1.00 83.75 190 GLY A N 1
ATOM 1372 C CA . GLY A 1 190 ? 1.283 -4.600 2.773 1.00 83.75 190 GLY A CA 1
ATOM 1373 C C . GLY A 1 190 ? 1.235 -3.472 1.750 1.00 83.75 190 GLY A C 1
ATOM 1374 O O . GLY A 1 190 ? 1.298 -2.309 2.143 1.00 83.75 190 GLY A O 1
ATOM 1375 N N . GLN A 1 191 ? 1.142 -3.770 0.452 1.00 85.69 191 GLN A N 1
ATOM 1376 C CA . GLN A 1 191 ? 1.023 -2.753 -0.592 1.00 85.69 191 GLN A CA 1
ATOM 1377 C C . GLN A 1 191 ? 0.030 -3.184 -1.665 1.00 85.69 191 GLN A C 1
ATOM 1379 O O . GLN A 1 191 ? 0.041 -4.321 -2.111 1.00 85.69 191 GLN A O 1
ATOM 1384 N N . LYS A 1 192 ? -0.846 -2.285 -2.103 1.00 83.44 192 LYS A N 1
ATOM 1385 C CA . LYS A 1 192 ? -1.754 -2.568 -3.219 1.00 83.44 192 LYS A CA 1
ATOM 1386 C C . LYS A 1 192 ? -2.154 -1.275 -3.892 1.00 83.44 192 LYS A C 1
ATOM 1388 O O . LYS A 1 192 ? -2.577 -0.348 -3.204 1.00 83.44 192 LYS A O 1
ATOM 1393 N N . ASN A 1 193 ? -2.041 -1.207 -5.218 1.00 80.00 193 ASN A N 1
ATOM 1394 C CA . ASN A 1 193 ? -2.471 -0.041 -5.999 1.00 80.00 193 ASN A CA 1
ATOM 1395 C C . ASN A 1 193 ? -1.921 1.294 -5.441 1.00 80.00 193 ASN A C 1
ATOM 1397 O O . ASN A 1 193 ? -2.648 2.268 -5.307 1.00 80.00 193 ASN A O 1
ATOM 1401 N N . GLY A 1 194 ? -0.654 1.354 -5.020 1.00 81.25 194 GLY A N 1
ATOM 1402 C CA . GLY A 1 194 ? -0.056 2.587 -4.478 1.00 81.25 194 GLY A CA 1
ATOM 1403 C C . GLY A 1 194 ? -0.498 2.984 -3.060 1.00 81.25 194 GLY A C 1
ATOM 1404 O O . GLY A 1 194 ? -0.049 4.018 -2.564 1.00 81.25 194 GLY A O 1
ATOM 1405 N N . TYR A 1 195 ? -1.315 2.171 -2.390 1.00 87.75 195 TYR A N 1
ATOM 1406 C CA . TYR A 1 195 ? -1.578 2.258 -0.954 1.00 87.75 195 TYR A CA 1
ATOM 1407 C C . TYR A 1 195 ? -0.681 1.298 -0.174 1.00 87.75 195 TYR A C 1
ATOM 1409 O O . TYR A 1 195 ? -0.364 0.206 -0.645 1.00 87.75 195 TYR A O 1
ATOM 1417 N N . VAL A 1 196 ? -0.304 1.707 1.034 1.00 90.75 196 VAL A N 1
ATOM 1418 C CA . VAL A 1 196 ? 0.385 0.889 2.032 1.00 90.75 196 VAL A CA 1
ATOM 1419 C C . VAL A 1 196 ? -0.613 0.495 3.110 1.00 90.75 196 VAL A C 1
ATOM 1421 O O . VAL A 1 196 ? -1.330 1.350 3.629 1.00 90.75 196 VAL A O 1
ATOM 1424 N N . PHE A 1 197 ? -0.616 -0.785 3.466 1.00 92.25 197 PHE A N 1
ATOM 1425 C CA . PHE A 1 197 ? -1.491 -1.389 4.461 1.00 92.25 197 PHE A CA 1
ATOM 1426 C C . PHE A 1 197 ? -0.674 -1.836 5.668 1.00 92.25 197 PHE A C 1
ATOM 1428 O O . PHE A 1 197 ? 0.373 -2.470 5.517 1.00 92.25 197 PHE A O 1
ATOM 1435 N N . LYS A 1 198 ? -1.143 -1.505 6.871 1.00 92.31 198 LYS A N 1
ATOM 1436 C CA . LYS A 1 198 ? -0.499 -1.895 8.131 1.00 92.31 198 LYS A CA 1
ATOM 1437 C C . LYS A 1 198 ? -1.532 -2.253 9.184 1.00 92.31 198 LYS A C 1
ATOM 1439 O O . LYS A 1 198 ? -2.471 -1.494 9.398 1.00 92.31 198 LYS A O 1
ATOM 1444 N N . VAL A 1 199 ? -1.295 -3.354 9.886 1.00 92.38 199 VAL A N 1
ATOM 1445 C CA . VAL A 1 199 ? -1.959 -3.669 11.154 1.00 92.38 199 VAL A CA 1
ATOM 1446 C C . VAL A 1 199 ? -1.004 -3.285 12.281 1.00 92.38 199 VAL A C 1
ATOM 1448 O O 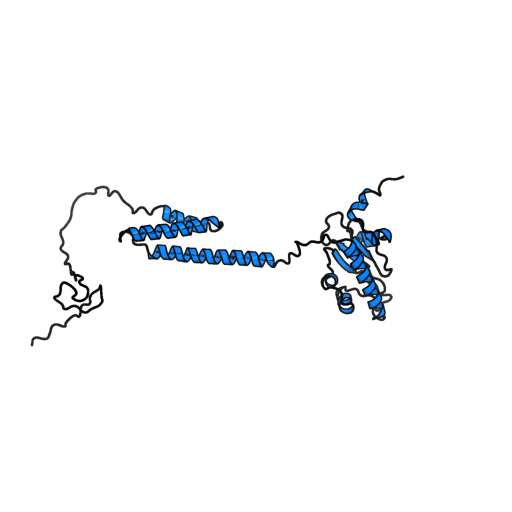. VAL A 1 199 ? 0.186 -3.595 12.228 1.00 92.38 199 VAL A O 1
ATOM 1451 N N . GLN A 1 200 ? -1.491 -2.532 13.263 1.00 93.31 200 GLN A N 1
ATOM 1452 C CA . GLN A 1 200 ? -0.692 -2.036 14.383 1.00 93.31 200 GLN A CA 1
ATOM 1453 C C . GLN A 1 200 ? -1.543 -1.822 15.637 1.00 93.31 200 GLN A C 1
ATOM 1455 O O . GLN A 1 200 ? -2.754 -2.011 15.631 1.00 93.31 200 GLN A O 1
ATOM 1460 N N . GLY A 1 201 ? -0.912 -1.376 16.727 1.00 91.06 201 GLY A N 1
ATOM 1461 C CA . GLY A 1 201 ? -1.634 -0.968 17.936 1.00 91.06 201 GLY A CA 1
ATOM 1462 C C . GLY A 1 201 ? -2.340 -2.116 18.655 1.00 91.06 201 GLY A C 1
ATOM 1463 O O . GLY A 1 201 ? -3.297 -1.879 19.389 1.00 91.06 201 GLY A O 1
ATOM 1464 N N . CYS A 1 202 ? -1.868 -3.344 18.447 1.00 93.81 202 CYS A N 1
ATOM 1465 C CA . CYS A 1 202 ? -2.440 -4.518 19.069 1.00 93.81 202 CYS A CA 1
ATOM 1466 C C . CYS A 1 202 ? -2.392 -4.457 20.590 1.00 93.81 202 CYS A C 1
ATOM 1468 O O . CYS A 1 202 ? -1.335 -4.177 21.166 1.00 93.81 202 CYS A O 1
ATOM 1470 N N . LYS A 1 203 ? -3.508 -4.782 21.245 1.00 95.19 203 LYS A N 1
ATOM 1471 C CA . LYS A 1 203 ? -3.552 -4.911 22.707 1.00 95.19 203 LYS A CA 1
ATOM 1472 C C . LYS A 1 203 ? -4.250 -6.203 23.133 1.00 95.19 203 LYS A C 1
ATOM 1474 O O . LYS A 1 203 ? -5.365 -6.469 22.671 1.00 95.19 203 LYS A O 1
ATOM 1479 N N . PRO A 1 204 ? -3.626 -6.993 24.024 1.00 94.38 204 PRO A N 1
ATOM 1480 C CA . PRO A 1 204 ? -4.250 -8.182 24.571 1.00 94.38 204 PRO A CA 1
ATOM 1481 C C . PRO A 1 204 ? -5.280 -7.826 25.646 1.00 94.38 204 PRO A C 1
ATOM 1483 O O . PRO A 1 204 ? -5.155 -6.810 26.331 1.00 94.38 204 PRO A O 1
ATOM 1486 N N . ALA A 1 205 ? -6.288 -8.682 25.824 1.00 92.19 205 ALA A N 1
ATOM 1487 C CA . ALA A 1 205 ? -7.323 -8.494 26.848 1.00 92.19 205 ALA A CA 1
ATOM 1488 C C . ALA A 1 205 ? -6.763 -8.536 28.282 1.00 92.19 205 ALA A C 1
ATOM 1490 O O . ALA A 1 205 ? -7.334 -7.962 29.205 1.00 92.19 205 ALA A O 1
ATOM 1491 N N . LYS A 1 206 ? -5.654 -9.254 28.467 1.00 91.75 206 LYS A N 1
ATOM 1492 C CA . LYS A 1 206 ? -4.916 -9.437 29.722 1.00 91.75 206 LYS A CA 1
ATOM 1493 C C . LYS A 1 206 ? -3.463 -9.783 29.400 1.00 91.75 206 LYS A C 1
ATOM 1495 O O . LYS A 1 206 ? -3.159 -10.127 28.260 1.00 91.75 206 LYS A O 1
ATOM 1500 N N . THR A 1 207 ? -2.567 -9.734 30.381 1.00 88.88 207 THR A N 1
ATOM 1501 C CA . THR A 1 207 ? -1.173 -10.180 30.211 1.00 88.88 207 THR A CA 1
ATOM 1502 C C . THR A 1 207 ? -1.142 -11.616 29.674 1.00 88.88 207 THR A C 1
ATOM 1504 O O . THR A 1 207 ? -1.765 -12.497 30.263 1.00 88.88 207 THR A O 1
ATOM 1507 N N . ASN A 1 208 ? -0.466 -11.840 28.541 1.00 86.06 208 ASN A N 1
ATOM 1508 C CA . ASN A 1 208 ? -0.453 -13.111 27.794 1.00 86.06 208 ASN A CA 1
ATOM 1509 C C . ASN A 1 208 ? -1.845 -13.649 27.392 1.00 86.06 208 ASN A C 1
ATOM 1511 O O . ASN A 1 208 ? -2.036 -14.855 27.254 1.00 86.06 208 ASN A O 1
ATOM 1515 N N . GLY A 1 209 ? -2.835 -12.768 27.241 1.00 90.38 209 GLY A N 1
ATOM 1516 C CA . GLY A 1 209 ? -4.157 -13.101 26.713 1.00 90.38 209 GLY A CA 1
ATOM 1517 C C . GLY A 1 209 ? -4.283 -12.859 25.206 1.00 90.38 209 GLY A C 1
ATOM 1518 O O . GLY A 1 209 ? -3.365 -12.310 24.595 1.00 90.38 209 GLY A O 1
ATOM 1519 N N . PRO A 1 210 ? -5.441 -13.207 24.620 1.00 94.12 210 PRO A N 1
ATOM 1520 C CA . PRO A 1 210 ? -5.702 -12.976 23.206 1.00 94.12 210 PRO A CA 1
ATOM 1521 C C . PRO A 1 210 ? -5.714 -11.479 22.884 1.00 94.12 210 PRO A C 1
ATOM 1523 O O . PRO A 1 210 ? -6.159 -10.660 23.700 1.00 94.12 210 PRO A O 1
ATOM 1526 N N . ILE A 1 211 ? -5.248 -11.127 21.688 1.00 95.06 211 ILE A N 1
ATOM 1527 C CA . ILE A 1 211 ? -5.324 -9.777 21.130 1.00 95.06 211 ILE A CA 1
ATOM 1528 C C . ILE A 1 211 ? -6.786 -9.475 20.807 1.00 95.06 211 ILE A C 1
ATOM 1530 O O . ILE A 1 211 ? -7.420 -10.185 20.032 1.00 95.06 211 ILE A O 1
ATOM 1534 N N . VAL A 1 212 ? -7.326 -8.416 21.412 1.00 95.31 212 VAL A N 1
ATOM 1535 C CA . VAL A 1 212 ? -8.743 -8.018 21.266 1.00 95.31 212 VAL A CA 1
ATOM 1536 C C . VAL A 1 212 ? -8.919 -6.621 20.680 1.00 95.31 212 VAL A C 1
ATOM 1538 O O . VAL A 1 212 ? -10.041 -6.199 20.423 1.00 95.31 212 VAL A O 1
ATOM 1541 N N . LYS A 1 213 ? -7.818 -5.893 20.489 1.00 95.19 213 LYS A N 1
ATOM 1542 C CA . LYS A 1 213 ? -7.784 -4.575 19.854 1.00 95.19 213 LYS A CA 1
ATOM 1543 C C . LYS A 1 213 ? -6.694 -4.571 18.806 1.00 95.19 213 LYS A C 1
ATOM 1545 O O . LYS A 1 213 ? -5.606 -5.066 19.094 1.00 95.19 213 LYS A O 1
ATOM 1550 N N . TYR A 1 214 ? -6.972 -3.963 17.663 1.00 95.19 214 TYR A N 1
ATOM 1551 C CA . TYR A 1 214 ? -6.002 -3.682 16.613 1.00 95.19 214 TYR A CA 1
ATOM 1552 C C . TYR A 1 214 ? -6.422 -2.416 15.861 1.00 95.19 214 TYR A C 1
ATOM 1554 O O . TYR A 1 214 ? -7.571 -1.982 15.917 1.00 95.19 214 TYR A O 1
ATOM 1562 N N . HIS A 1 215 ? -5.478 -1.820 15.147 1.00 95.38 215 HIS A N 1
ATOM 1563 C CA . HIS A 1 215 ? -5.729 -0.744 14.204 1.00 95.38 215 HIS A CA 1
ATOM 1564 C C . HIS A 1 215 ? -5.231 -1.163 12.835 1.00 95.38 215 HIS A C 1
ATOM 1566 O O . HIS A 1 215 ? -4.058 -1.496 12.666 1.00 95.38 215 HIS A O 1
ATOM 1572 N N . LEU A 1 216 ? -6.122 -1.100 11.859 1.00 95.25 216 LEU A N 1
ATOM 1573 C CA . LEU A 1 216 ? -5.816 -1.296 10.461 1.00 95.25 216 LEU A CA 1
ATOM 1574 C C . LEU A 1 216 ? -5.687 0.071 9.791 1.00 95.25 216 LEU A C 1
ATOM 1576 O O . LEU A 1 216 ? -6.540 0.936 9.963 1.00 95.25 216 LEU A O 1
ATOM 1580 N N . LEU A 1 217 ? -4.615 0.269 9.037 1.00 94.62 217 LEU A N 1
ATOM 1581 C CA . LEU A 1 217 ? -4.288 1.508 8.345 1.00 94.62 217 LEU A CA 1
ATOM 1582 C C . LEU A 1 217 ? -4.090 1.234 6.861 1.00 94.62 217 LEU A C 1
ATOM 1584 O O . LEU A 1 217 ? -3.388 0.291 6.502 1.00 94.62 217 LEU A O 1
ATOM 1588 N N . ALA A 1 218 ? -4.637 2.102 6.019 1.00 94.06 218 ALA A N 1
ATOM 1589 C CA . ALA A 1 218 ? -4.396 2.150 4.586 1.00 94.06 218 ALA A CA 1
ATOM 1590 C C . ALA A 1 218 ? -4.097 3.597 4.180 1.00 94.06 218 ALA A C 1
ATOM 1592 O O . ALA A 1 218 ? -4.970 4.456 4.235 1.00 94.06 218 ALA A O 1
ATOM 1593 N N . TYR A 1 219 ? -2.867 3.894 3.778 1.00 91.06 219 TYR A N 1
ATOM 1594 C CA . TYR A 1 219 ? -2.447 5.260 3.448 1.00 91.06 219 TYR A CA 1
ATOM 1595 C C . TYR A 1 219 ? -1.634 5.289 2.149 1.00 91.06 219 TYR A C 1
ATOM 1597 O O . TYR A 1 219 ? -0.990 4.292 1.814 1.00 91.06 219 TYR A O 1
ATOM 1605 N N . PRO A 1 220 ? -1.655 6.392 1.382 1.00 88.75 220 PRO A N 1
ATOM 1606 C CA . PRO A 1 220 ? -0.952 6.457 0.104 1.00 88.75 220 PRO A CA 1
ATOM 1607 C C . PRO A 1 220 ? 0.569 6.341 0.297 1.00 88.75 220 PRO A C 1
ATOM 1609 O O . PRO A 1 220 ? 1.156 7.042 1.121 1.00 88.75 220 PRO A O 1
ATOM 1612 N N . ALA A 1 221 ? 1.225 5.479 -0.488 1.00 84.12 221 ALA A N 1
ATOM 1613 C CA . ALA A 1 221 ? 2.680 5.276 -0.449 1.00 84.12 221 ALA A CA 1
ATOM 1614 C C . ALA A 1 221 ? 3.456 6.545 -0.834 1.00 84.12 221 ALA A C 1
ATOM 1616 O O . ALA A 1 221 ? 4.549 6.804 -0.334 1.00 84.12 221 ALA A O 1
ATOM 1617 N N . GLN A 1 222 ? 2.871 7.344 -1.726 1.00 73.81 222 GLN A N 1
ATOM 1618 C CA . GLN A 1 222 ? 3.336 8.676 -2.077 1.00 73.81 222 GLN A CA 1
ATOM 1619 C C . GLN A 1 222 ? 2.228 9.662 -1.734 1.00 73.81 222 GLN A C 1
ATOM 1621 O O . GLN A 1 222 ? 1.184 9.667 -2.384 1.00 73.81 222 GLN A O 1
ATOM 1626 N N . SER A 1 223 ? 2.463 10.508 -0.733 1.00 62.38 223 SER A N 1
ATOM 1627 C CA . SER A 1 223 ? 1.542 11.593 -0.398 1.00 62.38 223 SER A CA 1
ATOM 1628 C C . SER A 1 223 ? 1.615 12.672 -1.482 1.00 62.38 223 SER A C 1
ATOM 1630 O O . SER A 1 223 ? 2.372 13.637 -1.397 1.00 62.38 223 SER A O 1
ATOM 1632 N N . LYS A 1 224 ? 0.871 12.464 -2.569 1.00 60.31 224 LYS A N 1
ATOM 1633 C CA . LYS A 1 224 ? 0.487 13.525 -3.496 1.00 60.31 224 LYS A CA 1
ATOM 1634 C C . LYS A 1 224 ? -0.839 14.048 -2.960 1.00 60.31 224 LYS A C 1
ATOM 1636 O O . LYS A 1 224 ? -1.812 13.296 -2.924 1.00 60.31 224 LYS A O 1
ATOM 1641 N N . GLY A 1 225 ? -0.834 15.280 -2.450 1.00 61.94 225 GLY A N 1
ATOM 1642 C CA . GLY A 1 225 ? -1.994 15.892 -1.798 1.00 61.94 225 GLY A CA 1
ATOM 1643 C C . GLY A 1 225 ? -3.296 15.617 -2.555 1.00 61.94 225 GLY A C 1
ATOM 1644 O O . GLY A 1 225 ? -3.330 15.681 -3.783 1.00 61.94 225 GLY A O 1
ATOM 1645 N N . GLY A 1 226 ? -4.342 15.260 -1.809 1.00 71.56 226 GLY A N 1
ATOM 1646 C CA . GLY A 1 226 ? -5.650 14.883 -2.348 1.00 71.56 226 GLY A CA 1
ATOM 1647 C C . GLY A 1 226 ? -5.988 13.397 -2.225 1.00 71.56 226 GLY A C 1
ATOM 1648 O O . GLY A 1 226 ? -7.151 13.059 -2.356 1.00 71.56 226 GLY A O 1
ATOM 1649 N N . THR A 1 227 ? -5.042 12.504 -1.928 1.00 84.25 227 THR A N 1
ATOM 1650 C CA . THR A 1 227 ? -5.374 11.080 -1.719 1.00 84.25 227 THR A CA 1
ATOM 1651 C C . THR A 1 227 ? -5.669 10.810 -0.235 1.00 84.25 227 THR A C 1
ATOM 1653 O O . THR A 1 227 ? -4.783 11.041 0.592 1.00 84.25 227 THR A O 1
ATOM 1656 N N . PRO A 1 228 ? -6.869 10.329 0.139 1.00 88.81 228 PRO A N 1
ATOM 1657 C CA . PRO A 1 228 ? -7.229 10.089 1.534 1.00 88.81 228 PRO A CA 1
ATOM 1658 C C . PRO A 1 228 ? -6.532 8.852 2.111 1.00 88.81 228 PRO A C 1
ATOM 1660 O O . PRO A 1 228 ? -6.215 7.901 1.390 1.00 88.81 228 PRO A O 1
ATOM 1663 N N . ALA A 1 229 ? -6.353 8.848 3.431 1.00 92.00 229 ALA A N 1
ATOM 1664 C CA . ALA A 1 229 ? -6.010 7.666 4.212 1.00 92.00 229 ALA A CA 1
ATOM 1665 C C . ALA A 1 229 ? -7.275 7.073 4.838 1.00 92.00 229 ALA A C 1
ATOM 1667 O O . ALA A 1 229 ? -8.194 7.804 5.207 1.00 92.00 229 ALA A O 1
ATOM 1668 N N . PHE A 1 230 ? -7.292 5.755 4.990 1.00 93.88 230 PHE A N 1
ATOM 1669 C CA . PHE A 1 230 ? -8.356 5.005 5.638 1.00 93.88 230 PHE A CA 1
ATOM 1670 C C . PHE A 1 230 ? -7.813 4.243 6.827 1.00 93.88 230 PHE A C 1
ATOM 1672 O O . PHE A 1 230 ? -6.649 3.835 6.863 1.00 93.88 230 PHE A O 1
ATOM 1679 N N . CYS A 1 231 ? -8.678 4.017 7.795 1.00 95.44 231 CYS A N 1
ATOM 1680 C CA . CYS A 1 231 ? -8.344 3.236 8.960 1.00 95.44 231 CYS A CA 1
ATOM 1681 C C . CYS A 1 231 ? -9.578 2.523 9.481 1.00 95.44 231 CYS A C 1
ATOM 1683 O O . CYS A 1 231 ? -10.707 2.955 9.267 1.00 95.44 231 CYS A O 1
ATOM 1685 N N . SER A 1 232 ? -9.353 1.404 10.146 1.00 95.94 232 SER A N 1
ATOM 1686 C CA . SER A 1 232 ? -10.400 0.630 10.789 1.00 95.94 232 SER A CA 1
ATOM 1687 C C . SER A 1 232 ? -9.831 -0.105 11.999 1.00 95.94 232 SER A C 1
ATOM 1689 O O . SER A 1 232 ? -8.652 0.044 12.338 1.00 95.94 232 SER A O 1
ATOM 1691 N N . ASN A 1 233 ? -10.676 -0.846 12.696 1.00 94.75 233 ASN A N 1
ATOM 1692 C CA . ASN A 1 233 ? -10.353 -1.572 13.914 1.00 94.75 233 ASN A CA 1
ATOM 1693 C C . ASN A 1 233 ? -11.334 -2.741 14.102 1.00 94.75 233 ASN A C 1
ATOM 1695 O O . ASN A 1 233 ? -12.098 -3.068 13.194 1.00 94.75 233 ASN A O 1
ATOM 1699 N N . GLU A 1 234 ? -11.357 -3.330 15.298 1.00 93.75 234 GLU A N 1
ATOM 1700 C CA . GLU A 1 234 ? -12.227 -4.462 15.636 1.00 93.75 234 GLU A CA 1
ATOM 1701 C C . GLU A 1 234 ? -13.736 -4.171 15.560 1.00 93.75 234 GLU A C 1
ATOM 1703 O O . GLU A 1 234 ? -14.535 -5.101 15.635 1.00 93.75 234 GLU A O 1
ATOM 1708 N N . SER A 1 235 ? -14.138 -2.901 15.441 1.00 92.00 235 SER A N 1
ATOM 1709 C CA . SER A 1 235 ? -15.543 -2.517 15.262 1.00 92.00 235 SER A CA 1
ATOM 1710 C C . SER A 1 235 ? -16.007 -2.608 13.805 1.00 92.00 235 SER A C 1
ATOM 1712 O O . SER A 1 235 ? -17.174 -2.335 13.542 1.00 92.00 235 SER A O 1
ATOM 1714 N N . ASP A 1 236 ? -15.106 -2.912 12.863 1.00 90.06 236 ASP A N 1
ATOM 1715 C CA . ASP A 1 236 ? -15.345 -2.955 11.409 1.00 90.06 236 ASP A CA 1
ATOM 1716 C C . ASP A 1 236 ? -15.818 -1.624 10.780 1.00 90.06 236 ASP A C 1
ATOM 1718 O O . ASP A 1 236 ? -16.160 -1.539 9.602 1.00 90.06 236 ASP A O 1
ATOM 1722 N N . VAL A 1 237 ? -15.776 -0.531 11.547 1.00 92.19 237 VAL A N 1
ATOM 1723 C CA . VAL A 1 237 ? -16.078 0.814 11.047 1.00 92.19 237 VAL A CA 1
ATOM 1724 C C . VAL A 1 237 ? -14.860 1.344 10.301 1.00 92.19 237 VAL A C 1
ATOM 1726 O O . VAL A 1 237 ? -13.754 1.398 10.848 1.00 92.19 237 VAL A O 1
ATOM 1729 N N . ILE A 1 238 ? -15.050 1.738 9.043 1.00 93.44 238 ILE A N 1
ATOM 1730 C CA . ILE A 1 238 ? -14.002 2.367 8.235 1.00 93.44 238 ILE A CA 1
ATOM 1731 C C . ILE A 1 238 ? -14.102 3.875 8.411 1.00 93.44 238 ILE A C 1
ATOM 1733 O O . ILE A 1 238 ? -15.143 4.469 8.147 1.00 93.44 238 ILE A O 1
ATOM 1737 N N . LYS A 1 239 ? -12.998 4.494 8.816 1.00 94.06 239 LYS A N 1
ATOM 1738 C CA . LYS A 1 239 ? -12.837 5.943 8.904 1.00 94.06 239 LYS A CA 1
ATOM 1739 C C . LYS A 1 239 ? -11.934 6.456 7.796 1.00 94.06 239 LYS A C 1
ATOM 1741 O O . LYS A 1 239 ? -11.101 5.714 7.269 1.00 94.06 239 LYS A O 1
ATOM 1746 N N . VAL A 1 240 ? -12.079 7.736 7.471 1.00 92.06 240 VAL A N 1
ATOM 1747 C CA . VAL A 1 240 ? -11.305 8.424 6.439 1.00 92.06 240 VAL A CA 1
ATOM 1748 C C . VAL A 1 240 ? -10.670 9.711 6.966 1.00 92.06 240 VAL A C 1
ATOM 1750 O O . VAL A 1 240 ? -11.302 10.504 7.664 1.00 92.06 240 VAL A O 1
ATOM 1753 N N . ALA A 1 241 ? -9.415 9.940 6.583 1.00 91.50 241 ALA A N 1
ATOM 1754 C CA . ALA A 1 241 ? -8.709 11.206 6.725 1.00 91.50 241 ALA A CA 1
ATOM 1755 C C . ALA A 1 241 ? -8.325 11.740 5.343 1.00 91.50 241 ALA A C 1
ATOM 1757 O O . ALA A 1 241 ? -7.450 11.208 4.655 1.00 91.50 241 ALA A O 1
ATOM 1758 N N . ARG A 1 242 ? -8.987 12.821 4.926 1.00 86.31 242 ARG A N 1
ATOM 1759 C CA . ARG A 1 242 ? -8.853 13.386 3.570 1.00 86.31 242 ARG A CA 1
ATOM 1760 C C . ARG A 1 242 ? -7.492 14.025 3.296 1.00 86.31 242 ARG A C 1
ATOM 1762 O O . ARG A 1 242 ? -7.113 14.199 2.145 1.00 86.31 242 ARG A O 1
ATOM 1769 N N . ASN A 1 243 ? -6.736 14.329 4.345 1.00 85.25 243 ASN A N 1
ATOM 1770 C CA . ASN A 1 243 ? -5.369 14.830 4.242 1.00 85.25 243 ASN A CA 1
ATOM 1771 C C . ASN A 1 243 ? -4.327 13.727 3.964 1.00 85.25 243 ASN A C 1
ATOM 1773 O O . ASN A 1 243 ? -3.148 14.041 3.815 1.00 85.25 243 ASN A O 1
ATOM 1777 N N . GLY A 1 244 ? -4.735 12.452 3.909 1.00 87.38 244 GLY A N 1
ATOM 1778 C CA . GLY A 1 244 ? -3.831 11.331 3.644 1.00 87.38 244 GLY A CA 1
ATOM 1779 C C . GLY A 1 244 ? -2.991 10.890 4.847 1.00 87.38 244 GLY A C 1
ATOM 1780 O O . GLY A 1 244 ? -2.118 10.036 4.694 1.00 87.38 244 GLY A O 1
ATOM 1781 N N . SER A 1 245 ? -3.232 11.451 6.036 1.00 89.56 245 SER A N 1
ATOM 1782 C CA . SER A 1 245 ? -2.471 11.157 7.253 1.00 89.56 245 SER A CA 1
ATOM 1783 C C . SER A 1 245 ? -3.036 9.929 7.979 1.00 89.56 245 SER A C 1
ATOM 1785 O O . SER A 1 245 ? -4.210 9.928 8.367 1.00 89.56 245 SER A O 1
ATOM 1787 N N . PRO A 1 246 ? -2.231 8.872 8.208 1.00 91.88 246 PRO A N 1
ATOM 1788 C CA . PRO A 1 246 ? -2.695 7.703 8.948 1.00 91.88 246 PRO A CA 1
ATOM 1789 C C . PRO A 1 246 ? -2.943 8.016 10.429 1.00 91.88 246 PRO A C 1
ATOM 1791 O O . PRO A 1 246 ? -3.844 7.431 11.024 1.00 91.88 246 PRO A O 1
ATOM 1794 N N . GLN A 1 247 ? -2.188 8.945 11.026 1.00 92.88 247 GLN A N 1
ATOM 1795 C CA . GLN A 1 247 ? -2.412 9.385 12.404 1.00 92.88 247 GLN A CA 1
ATOM 1796 C C . GLN A 1 247 ? -3.744 10.118 12.541 1.00 92.88 247 GLN A C 1
ATOM 1798 O O . GLN A 1 247 ? -4.512 9.798 13.445 1.00 92.88 247 GLN A O 1
ATOM 1803 N N . ASP A 1 248 ? -4.034 11.047 11.628 1.00 93.25 248 ASP A N 1
ATOM 1804 C CA . ASP A 1 248 ? -5.275 11.821 11.696 1.00 93.25 248 ASP A CA 1
ATOM 1805 C C . ASP A 1 248 ? -6.491 10.938 11.453 1.00 93.25 248 ASP A C 1
ATOM 1807 O O . ASP A 1 248 ? -7.531 11.159 12.059 1.00 93.25 248 ASP A O 1
ATOM 1811 N N . CYS A 1 249 ? -6.355 9.876 10.654 1.00 94.50 249 CYS A N 1
ATOM 1812 C CA . CYS A 1 249 ? -7.423 8.893 10.527 1.00 94.50 249 CYS A CA 1
ATOM 1813 C C . CYS A 1 249 ? -7.772 8.247 11.876 1.00 94.50 249 CYS A C 1
ATOM 1815 O O . CYS A 1 249 ? -8.947 8.114 12.217 1.00 94.50 249 CYS A O 1
ATOM 1817 N N . LEU A 1 250 ? -6.765 7.884 12.675 1.00 94.06 250 LEU A N 1
ATOM 1818 C CA . LEU A 1 250 ? -6.986 7.237 13.969 1.00 94.06 250 LEU A CA 1
ATOM 1819 C C . LEU A 1 250 ? -7.558 8.187 15.028 1.00 94.06 250 LEU A C 1
ATOM 1821 O O . LEU A 1 250 ? -8.300 7.734 15.899 1.00 94.06 250 LEU A O 1
ATOM 1825 N N . THR A 1 251 ? -7.196 9.472 14.992 1.00 93.69 251 THR A N 1
ATOM 1826 C CA . THR A 1 251 ? -7.553 10.440 16.042 1.00 93.69 251 THR A CA 1
ATOM 1827 C C . THR A 1 251 ? -8.795 11.259 15.710 1.00 93.69 251 THR A C 1
ATOM 1829 O O . THR A 1 251 ? -9.654 11.432 16.572 1.00 93.69 251 THR A O 1
ATOM 1832 N N . ILE A 1 252 ? -8.892 11.754 14.476 1.00 91.88 252 ILE A N 1
ATOM 1833 C CA . ILE A 1 252 ? -9.923 12.694 14.011 1.00 91.88 252 ILE A CA 1
ATOM 1834 C C . ILE A 1 252 ? -10.614 12.225 12.721 1.00 91.88 252 ILE A C 1
ATOM 1836 O O . ILE A 1 252 ? -11.313 13.005 12.077 1.00 91.88 252 ILE A O 1
ATOM 1840 N N . GLY A 1 253 ? -10.412 10.966 12.322 1.00 89.44 253 GLY A N 1
ATOM 1841 C CA . GLY A 1 253 ? -11.029 10.395 11.131 1.00 89.44 253 GLY A CA 1
ATOM 1842 C C . GLY A 1 253 ? -12.551 10.382 11.230 1.00 89.44 253 GLY A C 1
ATOM 1843 O O . GLY A 1 253 ? -13.121 10.129 12.295 1.00 89.44 253 GLY A O 1
ATOM 1844 N N . ILE A 1 254 ? -13.193 10.637 10.095 1.00 91.81 254 ILE A N 1
ATOM 1845 C CA . ILE A 1 254 ? -14.652 10.67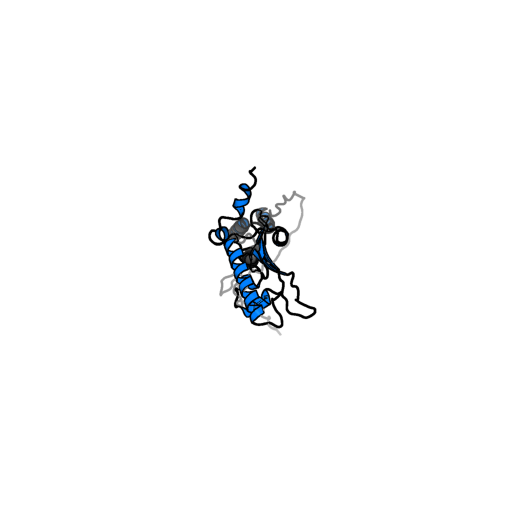0 9.962 1.00 91.81 254 ILE A CA 1
ATOM 1846 C C . ILE A 1 254 ? -15.116 9.295 9.489 1.00 91.81 254 ILE A C 1
ATOM 1848 O O . ILE A 1 254 ? -14.457 8.693 8.641 1.00 91.81 254 ILE A O 1
ATOM 1852 N N . ASP A 1 255 ? -16.228 8.797 10.023 1.00 92.44 255 ASP A N 1
ATOM 1853 C CA . ASP A 1 255 ? -16.814 7.530 9.587 1.00 92.44 255 ASP A CA 1
ATOM 1854 C C . ASP A 1 255 ? -17.207 7.617 8.105 1.00 92.44 255 ASP A C 1
ATOM 1856 O O . ASP A 1 255 ? -17.851 8.573 7.665 1.00 92.44 255 ASP A O 1
ATOM 1860 N N . LEU A 1 256 ? -16.784 6.629 7.319 1.00 87.06 256 LEU A N 1
ATOM 1861 C CA . LEU A 1 256 ? -17.062 6.573 5.892 1.00 87.06 256 LEU A CA 1
ATOM 1862 C C . LEU A 1 256 ? -18.526 6.168 5.687 1.00 87.06 256 LEU A C 1
ATOM 1864 O O . LEU A 1 256 ? -18.921 5.063 6.056 1.00 87.06 256 LEU A O 1
ATOM 1868 N N . SER A 1 257 ? -19.331 7.058 5.105 1.00 81.19 257 SER A N 1
ATOM 1869 C CA . SER A 1 257 ? -20.772 6.828 4.956 1.00 81.19 257 SER A CA 1
ATOM 1870 C C . SER A 1 257 ? -21.093 5.718 3.944 1.00 81.19 257 SER A C 1
ATOM 1872 O O . SER A 1 257 ? -20.386 5.542 2.949 1.00 81.19 257 SER A O 1
ATOM 1874 N N . ASP A 1 258 ? -22.212 5.007 4.130 1.00 76.50 258 ASP A N 1
ATOM 1875 C CA . ASP A 1 258 ? -22.668 3.955 3.201 1.00 76.50 258 ASP A CA 1
ATOM 1876 C C . ASP A 1 258 ? -22.838 4.464 1.762 1.00 76.50 258 ASP A C 1
ATOM 1878 O O . ASP A 1 258 ? -22.593 3.744 0.790 1.00 76.50 258 ASP A O 1
ATOM 1882 N N . ASN A 1 259 ? -23.224 5.730 1.604 1.00 73.81 259 ASN A N 1
ATOM 1883 C CA . ASN A 1 259 ? -23.356 6.353 0.293 1.00 73.81 259 ASN A CA 1
ATOM 1884 C C . ASN A 1 259 ? -21.993 6.540 -0.381 1.00 73.81 259 ASN A C 1
ATOM 1886 O O . ASN A 1 259 ? -21.858 6.214 -1.557 1.00 73.81 259 ASN A O 1
ATOM 1890 N N . GLU A 1 260 ? -20.976 6.996 0.354 1.00 73.00 260 GLU A N 1
ATOM 1891 C CA . GLU A 1 260 ? -19.604 7.124 -0.156 1.00 73.00 260 GLU A CA 1
ATOM 1892 C C . GLU A 1 260 ? -18.973 5.760 -0.459 1.00 73.00 260 GLU A C 1
ATOM 1894 O O . GLU A 1 260 ? -18.193 5.628 -1.401 1.00 73.00 260 GLU A O 1
ATOM 1899 N N . ILE A 1 261 ? -19.341 4.732 0.304 1.00 72.12 261 ILE A N 1
ATOM 1900 C CA . ILE A 1 261 ? -18.917 3.347 0.097 1.00 72.12 261 ILE A CA 1
ATOM 1901 C C . ILE A 1 261 ? -19.452 2.780 -1.223 1.00 72.12 261 ILE A C 1
ATOM 1903 O O . ILE A 1 261 ? -18.698 2.150 -1.970 1.00 72.12 261 ILE A O 1
ATOM 1907 N N . ASN A 1 262 ? -20.749 2.965 -1.478 1.00 68.50 262 ASN A N 1
ATOM 1908 C CA . ASN A 1 262 ? -2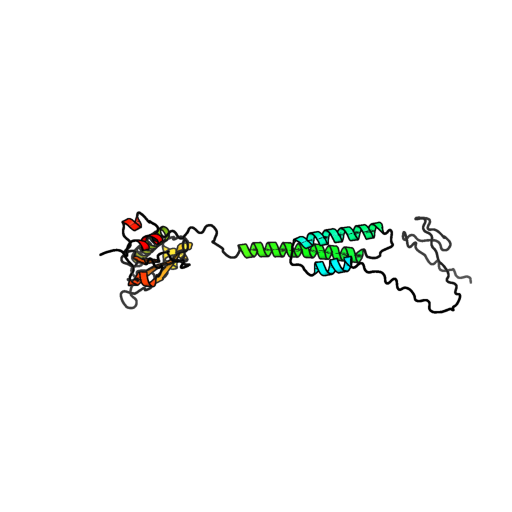1.438 2.389 -2.634 1.00 68.50 262 ASN A CA 1
ATOM 1909 C C . ASN A 1 262 ? -21.283 3.252 -3.896 1.00 68.50 262 ASN A C 1
ATOM 1911 O O . ASN A 1 262 ? -21.348 2.735 -5.009 1.00 68.50 262 ASN A O 1
ATOM 1915 N N . HIS A 1 263 ? -21.034 4.552 -3.724 1.00 66.56 263 HIS A N 1
ATOM 1916 C CA . HIS A 1 263 ? -20.789 5.512 -4.795 1.00 66.56 263 HIS A CA 1
ATOM 1917 C C . HIS A 1 263 ? -19.508 6.301 -4.495 1.00 66.56 263 HIS A C 1
ATOM 1919 O O . HIS A 1 263 ? -19.592 7.441 -4.026 1.00 66.56 263 HIS A O 1
ATOM 1925 N N . PRO A 1 264 ? -18.321 5.729 -4.776 1.00 60.47 264 PRO A N 1
ATOM 1926 C CA . PRO A 1 264 ? -17.051 6.404 -4.547 1.00 60.47 264 PRO A CA 1
ATOM 1927 C C . PRO A 1 264 ? -16.889 7.538 -5.566 1.00 60.47 264 PRO A C 1
ATOM 1929 O O . PRO A 1 264 ? -16.278 7.384 -6.624 1.00 60.47 264 PRO A O 1
ATOM 1932 N N . GLN A 1 265 ? -17.482 8.695 -5.273 1.00 59.53 265 GLN A N 1
ATOM 1933 C CA . GLN A 1 265 ? -17.037 9.959 -5.849 1.00 59.53 265 GLN A CA 1
ATOM 1934 C C . GLN A 1 265 ? -15.577 10.142 -5.432 1.00 59.53 265 GLN A C 1
ATOM 1936 O O . GLN A 1 265 ? -15.226 9.745 -4.326 1.00 59.53 265 GLN A O 1
ATOM 1941 N N . GLY A 1 266 ? -14.731 10.729 -6.284 1.00 62.28 266 GLY A N 1
ATOM 1942 C CA . GLY A 1 266 ? -13.326 10.950 -5.924 1.00 62.28 266 GLY A CA 1
ATOM 1943 C C . GLY A 1 266 ? -13.241 11.708 -4.600 1.00 62.28 266 GLY A C 1
ATOM 1944 O O . GLY A 1 266 ? -13.567 12.900 -4.560 1.00 62.28 266 GLY A O 1
ATOM 1945 N N . TRP A 1 267 ? -12.843 11.025 -3.525 1.00 66.50 267 TRP A N 1
ATOM 1946 C CA . TRP A 1 267 ? -12.821 11.571 -2.168 1.00 66.50 267 TRP A CA 1
ATOM 1947 C C . TRP A 1 267 ? -11.831 12.737 -2.079 1.00 66.50 267 TRP A C 1
ATOM 1949 O O . TRP A 1 267 ? -12.032 13.668 -1.296 1.00 66.50 267 TRP A O 1
ATOM 1959 N N . SER A 1 268 ? -10.853 12.766 -2.990 1.00 59.28 268 SER A N 1
ATOM 1960 C CA . SER A 1 268 ? -9.971 13.900 -3.270 1.00 59.28 268 SER A CA 1
ATOM 1961 C C . SER A 1 268 ? -10.672 15.218 -3.632 1.00 59.28 268 SER A C 1
ATOM 1963 O O . SER A 1 268 ? -10.092 16.285 -3.444 1.00 59.28 268 SER A O 1
ATOM 1965 N N . LYS A 1 269 ? -11.884 15.182 -4.205 1.00 53.81 269 LYS A N 1
ATOM 1966 C CA . LYS A 1 269 ? -12.595 16.375 -4.716 1.00 53.81 269 LYS A CA 1
ATOM 1967 C C . LYS A 1 269 ? -13.604 16.954 -3.730 1.00 53.81 269 LYS A C 1
ATOM 1969 O O . LYS A 1 269 ? -14.034 18.089 -3.900 1.00 53.81 269 LYS A O 1
ATOM 1974 N N . ALA A 1 270 ? -13.983 16.202 -2.703 1.00 53.00 270 ALA A N 1
ATOM 1975 C CA . ALA A 1 270 ? -15.052 16.601 -1.796 1.00 53.00 270 ALA A CA 1
ATOM 1976 C C . ALA A 1 270 ? -14.588 17.556 -0.674 1.00 53.00 270 ALA A C 1
ATOM 1978 O O . ALA A 1 270 ? -15.402 17.954 0.153 1.00 53.00 270 ALA A O 1
ATOM 1979 N N . SER A 1 271 ? -13.302 17.939 -0.608 1.00 47.78 271 SER A N 1
ATOM 1980 C CA . SER A 1 271 ? -12.799 18.855 0.433 1.00 47.78 271 SER A CA 1
ATOM 1981 C C . SER A 1 271 ? -13.063 20.341 0.157 1.00 47.78 271 SER A C 1
ATOM 1983 O O . SER A 1 271 ? -12.735 21.160 1.008 1.00 47.78 271 SER A O 1
ATOM 1985 N N . SER A 1 272 ? -13.606 20.715 -1.007 1.00 46.78 272 SER A N 1
ATOM 1986 C CA . SER A 1 272 ? -13.850 22.123 -1.358 1.00 46.78 272 SER A CA 1
ATOM 1987 C C . SER A 1 272 ? -15.286 22.601 -1.123 1.00 46.78 272 SER A C 1
ATOM 1989 O O . SER A 1 272 ? -15.578 23.748 -1.443 1.00 46.78 272 SER A O 1
ATOM 1991 N N . VAL A 1 273 ? -16.183 21.755 -0.601 1.00 46.66 273 VAL A N 1
ATOM 1992 C CA . VAL A 1 273 ? -17.612 22.105 -0.462 1.00 46.66 273 VAL A CA 1
ATOM 1993 C C . VAL A 1 273 ? -18.054 22.304 0.996 1.00 46.66 273 VAL A C 1
ATOM 1995 O O . VAL A 1 273 ? -18.999 23.042 1.237 1.00 46.66 273 VAL A O 1
ATOM 1998 N N . GLU A 1 274 ? -17.332 21.774 1.987 1.00 46.44 274 GLU A N 1
ATOM 1999 C CA . GLU A 1 274 ? -17.771 21.791 3.397 1.00 46.44 274 GLU A CA 1
ATOM 2000 C C . GLU A 1 274 ? -17.087 22.887 4.246 1.00 46.44 274 GLU A C 1
ATOM 2002 O O . GLU A 1 274 ? -16.619 22.638 5.354 1.00 46.44 274 GLU A O 1
ATOM 2007 N N . THR A 1 275 ? -16.969 24.111 3.721 1.00 43.31 275 THR A N 1
ATOM 2008 C CA . THR A 1 275 ? -16.548 25.298 4.503 1.00 43.31 275 THR A CA 1
ATOM 2009 C C . THR A 1 275 ? -17.392 26.541 4.201 1.00 43.31 275 THR A C 1
ATOM 2011 O O . THR A 1 275 ? -16.879 27.659 4.165 1.00 43.31 275 THR A O 1
ATOM 2014 N N . ALA A 1 276 ? -18.706 26.383 4.012 1.00 43.31 276 ALA A N 1
ATOM 2015 C CA . ALA A 1 276 ? -19.619 27.526 3.941 1.00 43.31 276 ALA A CA 1
ATOM 2016 C C . ALA A 1 276 ? -21.010 27.223 4.529 1.00 43.31 276 ALA A C 1
ATOM 2018 O O . ALA A 1 276 ? -21.902 26.848 3.779 1.00 43.31 276 ALA A O 1
ATOM 2019 N N . HIS A 1 277 ? -21.162 27.420 5.849 1.00 32.50 277 HIS A N 1
ATOM 2020 C CA . HIS A 1 277 ? -22.294 28.032 6.598 1.00 32.50 277 HIS A CA 1
ATOM 2021 C C . HIS A 1 277 ? -22.413 27.462 8.024 1.00 32.50 277 HIS A C 1
ATOM 2023 O O . HIS A 1 277 ? -21.964 26.336 8.250 1.00 32.50 277 HIS A O 1
ATOM 2029 N N . PRO A 1 278 ? -23.030 28.177 8.989 1.00 40.28 278 PRO A N 1
ATOM 2030 C CA . PRO A 1 278 ? -23.842 29.406 8.882 1.00 40.28 278 PRO A CA 1
ATOM 2031 C C . PRO A 1 278 ? -23.107 30.730 9.137 1.00 40.28 278 PRO A C 1
ATOM 2033 O O . PRO A 1 278 ? -22.095 30.732 9.871 1.00 40.28 278 PRO A O 1
#

Foldseek 3Di:
DDDDDDFPFDADPPPGHTDGPPDQADPPPGDGDDDDDDDDDDDDDDDDPPPPPPPPPDVVVVVLVVLVVVLDDPVSLVVSLVSLVVVVVCVVVVPPPDDCPVVSVVSNVVSVVSVVVVVVVVVVVVVVVVPPPCPPDVLPQQQLLVLLVLLLVLLVLQCVVCVVPVFARGDQQLLVSCVVRVDDVQVSVQHDSQKGKGKDDWDAPDVSGHTPKIKIKIFGNDQPQLRWIWMDMNVSFIFIDRRRDRVCRVPVTDTQDPCCNVPVDSSSPPPPPPPDDD

Radius of gyration: 44.25 Å; chains: 1; bounding box: 118×63×95 Å

Secondary structure (DSSP, 8-state):
---------EE-TTT--EE-TT-SB-TTT--B---PPP--------------------HHHHHHHHHHH-TT-THHHHHHHHHHHHHHHHHHHTTTS---HHHHHHHHHHHHHHHHHHHHHHHHHHHHHHTS----SS-----HHHHHHHHHHHHHHHHHHHHH-TTTBS-S-HHHHHHHHT--HHHHTTEETTEEEEEEEEEESSTT--EEEEEEEEEESS--TTPPEEEEETT---EEETT--HHHHHHHPEEPPHHHHHS---GGGGGGSSS---

Sequence (278 aa):
MVLREGSRNMFCGGCGNNIATDERFCSVCGQEVSATPASPTPSLGSPSPVIGIFPETSGKAIGSLISGIFFFFVPFSIVAIIFGHLSLSEIRRSAGRLKGRAWAIGGLILGYAGVAVTITVIVAIFIFRQSAPTSALNQQIGTESSAVAAVRTLNTAEIAYSQAHPALGYTCSLSELAGSWGMSGELAGGQKNGYVFKVQGCKPAKTNGPIVKYHLLAYPAQSKGGTPAFCSNESDVIKVARNGSPQDCLTIGIDLSDNEINHPQGWSKASSVETAHP